Protein AF-A0AA41R577-F1 (afdb_monomer_lite)

pLDDT: mean 80.82, std 18.49, range [26.64, 97.19]

Structure (mmCIF, N/CA/C/O backbone):
data_AF-A0AA41R577-F1
#
_entry.id   AF-A0AA41R577-F1
#
loop_
_atom_site.group_PDB
_atom_site.id
_atom_site.type_symbol
_atom_site.label_atom_id
_atom_site.label_alt_id
_atom_site.label_comp_id
_atom_site.label_asym_id
_atom_site.label_entity_id
_atom_site.label_seq_id
_atom_site.pdbx_PDB_ins_code
_atom_site.Cartn_x
_atom_site.Cartn_y
_atom_site.Cartn_z
_atom_site.occupancy
_atom_site.B_iso_or_equiv
_atom_site.auth_seq_id
_atom_site.auth_comp_id
_atom_site.auth_asym_id
_atom_site.auth_atom_id
_atom_site.pdbx_PDB_model_num
ATOM 1 N N . MET A 1 1 ? -27.142 0.512 48.281 1.00 50.41 1 MET A N 1
ATOM 2 C CA . MET A 1 1 ? -25.853 0.871 47.649 1.00 50.41 1 MET A CA 1
ATOM 3 C C . MET A 1 1 ? -26.073 2.117 46.814 1.00 50.41 1 MET A C 1
ATOM 5 O O . MET A 1 1 ? -26.737 2.055 45.791 1.00 50.41 1 MET A O 1
ATOM 9 N N . GLY A 1 2 ? -25.716 3.269 47.378 1.00 56.34 2 GLY A N 1
ATOM 10 C CA . GLY A 1 2 ? -26.267 4.568 46.999 1.00 56.34 2 GLY A CA 1
ATOM 11 C C . GLY A 1 2 ? -25.309 5.423 46.180 1.00 56.34 2 GLY A C 1
ATOM 12 O O . GLY A 1 2 ? -24.108 5.358 46.402 1.00 56.34 2 GLY A O 1
ATOM 13 N N . LYS A 1 3 ? -25.893 6.237 45.291 1.00 62.94 3 LYS A N 1
ATOM 14 C CA . LYS A 1 3 ? -25.463 7.498 44.640 1.00 62.94 3 LYS A CA 1
ATOM 15 C C . LYS A 1 3 ? -23.960 7.865 44.594 1.00 62.94 3 LYS A C 1
ATOM 17 O O . LYS A 1 3 ? -23.485 8.317 43.560 1.00 62.94 3 LYS A O 1
ATOM 22 N N . LEU A 1 4 ? -23.203 7.697 45.674 1.00 69.00 4 LEU A N 1
ATOM 23 C CA . LEU A 1 4 ? -21.747 7.864 45.732 1.00 69.00 4 LEU A CA 1
ATOM 24 C C . LEU A 1 4 ?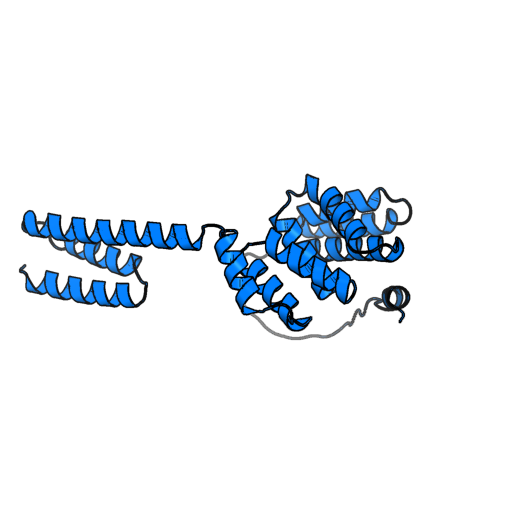 -20.994 6.884 44.821 1.00 69.00 4 LEU A C 1
ATOM 26 O O . LEU A 1 4 ? -20.104 7.316 44.093 1.00 69.00 4 LEU A O 1
ATOM 30 N N . THR A 1 5 ? -21.371 5.601 44.796 1.00 75.50 5 THR A N 1
ATOM 31 C CA . THR A 1 5 ? -20.706 4.599 43.939 1.00 75.50 5 THR A CA 1
ATOM 32 C C . THR A 1 5 ? -20.907 4.904 42.457 1.00 75.50 5 THR A C 1
ATOM 34 O O . THR A 1 5 ? -19.959 4.861 41.681 1.00 75.50 5 THR A O 1
ATOM 37 N N . THR A 1 6 ? -22.112 5.328 42.075 1.00 76.81 6 THR A N 1
ATOM 38 C CA . THR A 1 6 ? -22.426 5.755 40.704 1.00 76.81 6 THR A CA 1
ATOM 39 C C . THR A 1 6 ? -21.694 7.038 40.302 1.00 76.81 6 THR A C 1
ATOM 41 O O . THR A 1 6 ? -21.301 7.184 39.150 1.00 76.81 6 THR A O 1
ATOM 44 N N . VAL A 1 7 ? -21.485 7.976 41.234 1.00 82.12 7 VAL A N 1
ATOM 45 C CA . VAL A 1 7 ? -20.756 9.228 40.956 1.00 82.12 7 VAL A CA 1
ATOM 46 C C . VAL A 1 7 ? -19.262 8.971 40.769 1.00 82.12 7 VAL A C 1
ATOM 48 O O . VAL A 1 7 ? -18.659 9.556 39.871 1.00 82.12 7 VAL A O 1
ATOM 51 N N . LEU A 1 8 ? -18.669 8.094 41.582 1.00 85.25 8 LEU A N 1
ATOM 52 C CA . LEU A 1 8 ? -17.270 7.688 41.423 1.00 85.25 8 LEU A CA 1
ATOM 53 C C . LEU A 1 8 ? -17.060 6.943 40.104 1.00 85.25 8 LEU A C 1
ATOM 55 O O . LEU A 1 8 ? -16.189 7.332 39.332 1.00 85.25 8 LEU A O 1
ATOM 59 N N . ALA A 1 9 ? -17.928 5.974 39.803 1.00 84.25 9 ALA A N 1
ATOM 60 C CA . ALA A 1 9 ? -17.909 5.240 38.542 1.00 84.25 9 ALA A CA 1
ATOM 61 C C . ALA A 1 9 ? -18.001 6.172 37.324 1.00 84.25 9 ALA A C 1
ATOM 63 O O . ALA A 1 9 ? -17.250 6.029 36.364 1.00 84.25 9 ALA A O 1
ATOM 64 N N . LYS A 1 10 ? -18.868 7.191 37.384 1.00 86.25 10 LYS A N 1
ATOM 65 C CA . LYS A 1 10 ? -18.977 8.191 36.319 1.00 86.25 10 LYS A CA 1
ATOM 66 C C . LYS A 1 10 ? -17.679 8.983 36.128 1.00 86.25 10 LYS A C 1
ATOM 68 O O . LYS A 1 10 ? -17.241 9.146 34.995 1.00 86.25 10 LYS A O 1
ATOM 73 N N . LYS A 1 11 ? -17.059 9.462 37.212 1.00 90.06 11 LYS A N 1
ATOM 74 C CA . LYS A 1 11 ? -15.787 10.205 37.130 1.00 90.06 11 LYS A CA 1
ATOM 75 C C . LYS A 1 11 ? -14.648 9.343 36.592 1.00 90.06 11 LYS A C 1
ATOM 77 O O . LYS A 1 11 ? -13.820 9.828 35.829 1.00 90.06 11 LYS A O 1
ATOM 82 N N . GLU A 1 12 ? -14.606 8.073 36.978 1.00 90.62 12 GLU A N 1
ATOM 83 C CA . GLU A 1 12 ? -13.608 7.133 36.472 1.00 90.62 12 GLU A CA 1
ATOM 84 C C . GLU A 1 12 ? -13.826 6.837 34.981 1.00 90.62 12 GLU A C 1
ATOM 86 O O . GLU A 1 12 ? -12.885 6.900 34.192 1.00 90.62 12 GLU A O 1
ATOM 91 N N . ALA A 1 13 ? -15.077 6.642 34.557 1.00 89.62 13 ALA A N 1
ATOM 92 C CA . ALA A 1 13 ? -15.422 6.529 33.143 1.00 89.62 13 ALA A CA 1
ATOM 93 C C . ALA A 1 13 ? -15.036 7.790 32.348 1.00 89.62 13 ALA A C 1
ATOM 95 O O . ALA A 1 13 ? -14.486 7.676 31.257 1.00 89.62 13 ALA A O 1
ATOM 96 N N . GLU A 1 14 ? -15.261 8.993 32.886 1.00 90.38 14 GLU A N 1
ATOM 97 C CA . GLU A 1 14 ? -14.818 10.255 32.272 1.00 90.38 14 GLU A CA 1
ATOM 98 C C . GLU A 1 14 ? -13.287 10.310 32.117 1.00 90.38 14 GLU A C 1
ATOM 100 O O . GLU A 1 14 ? -12.788 10.749 31.077 1.00 90.38 14 GLU A O 1
ATOM 105 N N . ALA A 1 15 ? -12.536 9.801 33.100 1.00 92.75 15 ALA A N 1
ATOM 106 C CA . ALA A 1 15 ? -11.084 9.690 33.005 1.00 92.75 15 ALA A CA 1
ATOM 107 C C . ALA A 1 15 ? -10.660 8.724 31.883 1.00 92.75 15 ALA 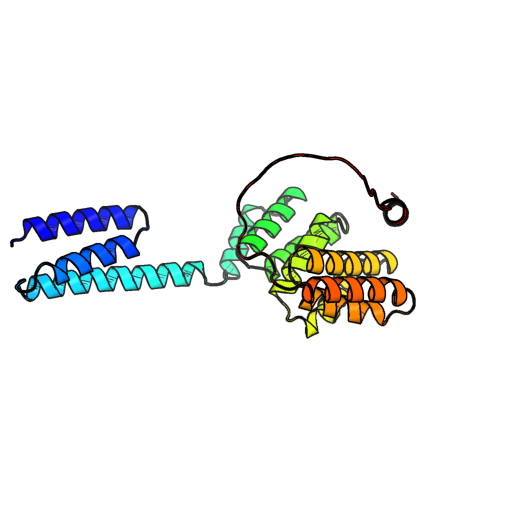A C 1
ATOM 109 O O . ALA A 1 15 ? -9.828 9.099 31.054 1.00 92.75 15 ALA A O 1
ATOM 110 N N . TYR A 1 16 ? -11.269 7.537 31.782 1.00 93.19 16 TYR A N 1
ATOM 111 C CA . TYR A 1 16 ? -11.012 6.606 30.673 1.00 93.19 16 TYR A CA 1
ATOM 112 C C . TYR A 1 16 ? -11.346 7.222 29.308 1.00 93.19 16 TYR A C 1
ATOM 114 O O . TYR A 1 16 ? -10.560 7.112 28.365 1.00 93.19 16 TYR A O 1
ATOM 122 N N . LEU A 1 17 ? -12.467 7.939 29.199 1.00 89.75 17 LEU A N 1
ATOM 123 C CA . LEU A 1 17 ? -12.861 8.627 27.968 1.00 89.75 17 LEU A CA 1
ATOM 124 C C . LEU A 1 17 ? -11.856 9.712 27.566 1.00 89.75 17 LEU A C 1
ATOM 126 O O . LEU A 1 17 ? -11.533 9.822 26.385 1.00 89.75 17 LEU A O 1
ATOM 130 N N . SER A 1 18 ? -11.307 10.464 28.527 1.00 89.38 18 SER A N 1
ATOM 131 C CA . SER A 1 18 ? -10.276 11.479 28.253 1.00 89.38 18 SER A CA 1
ATOM 132 C C . SER A 1 18 ? -8.990 10.894 27.646 1.00 89.38 18 SER A C 1
ATOM 134 O O . SER A 1 18 ? -8.260 11.592 26.946 1.00 89.38 18 SER A O 1
ATOM 136 N N . GLN A 1 19 ? -8.746 9.599 27.863 1.00 90.25 19 GLN A N 1
ATOM 137 C CA . GLN A 1 19 ? -7.601 8.850 27.342 1.00 90.25 19 GLN A CA 1
ATOM 138 C C . GLN A 1 19 ? -7.944 8.054 26.068 1.00 90.25 19 GLN A C 1
ATOM 140 O O . GLN A 1 19 ? -7.090 7.358 25.525 1.00 90.25 19 GLN A O 1
ATOM 145 N N . GLY A 1 20 ? -9.190 8.131 25.583 1.00 87.81 20 GLY A N 1
ATOM 146 C CA . GLY A 1 20 ? -9.676 7.356 24.436 1.00 87.81 20 GLY A CA 1
ATOM 147 C C . GLY A 1 20 ? -9.963 5.880 24.743 1.00 87.81 20 GLY A C 1
ATOM 148 O O . GLY A 1 20 ? -10.162 5.089 23.820 1.00 87.81 20 GLY A O 1
ATOM 149 N N . LEU A 1 21 ? -10.018 5.494 26.020 1.00 90.81 21 LEU A N 1
ATOM 150 C CA . LEU A 1 21 ? -10.262 4.124 26.481 1.00 90.81 21 LEU A CA 1
ATOM 151 C C . LEU A 1 21 ? -11.769 3.841 26.604 1.00 90.81 21 LEU A C 1
ATOM 153 O O . LEU A 1 21 ? -12.293 3.543 27.676 1.00 90.81 21 LEU A O 1
ATOM 157 N N . HIS A 1 22 ? -12.486 3.941 25.483 1.00 90.75 22 HIS A N 1
ATOM 158 C CA . HIS A 1 22 ? -13.947 3.797 25.444 1.00 90.75 22 HIS A CA 1
ATOM 159 C C . HIS A 1 22 ? -14.435 2.421 25.932 1.00 90.75 22 HIS A C 1
ATOM 161 O O . HIS A 1 22 ? -15.438 2.343 26.637 1.00 90.75 22 HIS A O 1
ATOM 167 N N . GLN A 1 23 ? -13.707 1.345 25.610 1.00 91.25 23 GLN A N 1
ATOM 168 C CA . GLN A 1 23 ? -14.052 -0.016 26.038 1.00 91.25 23 GLN A CA 1
ATOM 169 C C . GLN A 1 23 ? -13.923 -0.203 27.553 1.00 91.25 23 GLN A C 1
ATOM 171 O O . GLN A 1 23 ? -14.768 -0.856 28.158 1.00 91.25 23 GLN A O 1
ATOM 176 N N . GLU A 1 24 ? -12.904 0.390 28.179 1.00 92.25 24 GLU A N 1
ATOM 177 C CA . GLU A 1 24 ? -12.722 0.311 29.634 1.00 92.25 24 GLU A CA 1
ATOM 178 C C . GLU A 1 24 ? -13.811 1.100 30.370 1.00 92.25 24 GLU A C 1
ATOM 180 O O . GLU A 1 24 ? -14.374 0.613 31.349 1.00 92.25 24 GLU A O 1
ATOM 185 N N . ALA A 1 25 ? -14.212 2.258 29.832 1.00 92.56 25 ALA A N 1
ATOM 186 C CA . ALA A 1 25 ? -15.361 3.001 30.346 1.00 92.56 25 ALA A CA 1
ATOM 187 C C . ALA A 1 25 ? -16.670 2.187 30.266 1.00 92.56 25 ALA A C 1
ATOM 189 O O . ALA A 1 25 ? -17.469 2.219 31.200 1.00 92.56 25 ALA A O 1
ATOM 190 N N . ILE A 1 26 ? -16.893 1.441 29.176 1.00 92.56 26 ILE A N 1
ATOM 191 C CA . ILE A 1 26 ? -18.067 0.563 29.019 1.00 92.56 26 ILE A CA 1
ATOM 192 C C . ILE A 1 26 ? -18.026 -0.598 30.017 1.00 92.56 26 ILE A C 1
ATOM 194 O O . ILE A 1 26 ? -19.010 -0.815 30.722 1.00 92.56 26 ILE A O 1
ATOM 198 N N . LYS A 1 27 ? -16.885 -1.292 30.133 1.00 93.31 27 LYS A N 1
ATOM 199 C CA . LYS A 1 27 ? -16.699 -2.390 31.096 1.00 93.31 27 LYS A CA 1
ATOM 200 C C . LYS A 1 27 ? -16.986 -1.947 32.527 1.00 93.31 27 LYS A C 1
ATOM 202 O O . LYS A 1 27 ? -17.573 -2.706 33.290 1.00 93.31 27 LYS A O 1
ATOM 207 N N . LEU A 1 28 ? -16.605 -0.724 32.886 1.00 92.44 28 LEU A N 1
ATOM 208 C CA . LEU A 1 28 ? -16.861 -0.173 34.213 1.00 92.44 28 LEU A CA 1
ATOM 209 C C . LEU A 1 28 ? -18.366 -0.005 34.488 1.00 92.44 28 LEU A C 1
ATOM 211 O O . LEU A 1 28 ? -18.831 -0.305 35.588 1.00 92.44 28 LEU A O 1
ATOM 215 N N . TYR A 1 29 ? -19.148 0.421 33.492 1.00 90.31 29 TYR A N 1
ATOM 216 C CA . TYR A 1 29 ? -20.608 0.470 33.616 1.00 90.31 29 TYR A CA 1
ATOM 217 C C . TYR A 1 29 ? -21.248 -0.924 33.638 1.00 90.31 29 TYR A C 1
ATOM 219 O O . TYR A 1 29 ? -22.185 -1.125 34.407 1.00 90.31 29 TYR A O 1
ATOM 227 N N . ASP A 1 30 ? -20.728 -1.884 32.867 1.00 90.12 30 ASP A N 1
ATOM 228 C CA . ASP A 1 30 ? -21.190 -3.280 32.898 1.00 90.12 30 ASP A CA 1
ATOM 229 C C . ASP A 1 30 ? -20.968 -3.899 34.289 1.00 90.12 30 ASP A C 1
ATOM 231 O O . ASP A 1 30 ? -21.905 -4.401 34.907 1.00 90.12 30 ASP A O 1
ATOM 235 N N . GLN A 1 31 ? -19.771 -3.730 34.860 1.00 89.56 31 GLN A N 1
ATOM 236 C CA . GLN A 1 31 ? -19.456 -4.174 36.223 1.00 89.56 31 GLN A CA 1
ATOM 237 C C . GLN A 1 31 ? -20.368 -3.532 37.277 1.00 89.56 31 GLN A C 1
ATOM 239 O O . GLN A 1 31 ? -20.763 -4.186 38.243 1.00 89.56 31 GLN A O 1
ATOM 244 N N . LEU A 1 32 ? -20.718 -2.254 37.107 1.00 87.81 32 LEU A N 1
ATOM 245 C CA . LEU A 1 32 ? -21.609 -1.542 38.022 1.00 87.81 32 LEU A CA 1
ATOM 246 C C . LEU A 1 32 ? -23.043 -2.096 37.981 1.00 87.81 32 LEU A C 1
ATOM 248 O O . LEU A 1 32 ? -23.695 -2.172 39.028 1.00 87.81 32 LEU A O 1
ATOM 252 N N . LEU A 1 33 ? -23.521 -2.476 36.792 1.00 87.50 33 LEU A N 1
ATOM 253 C CA . LEU A 1 33 ? -24.827 -3.105 36.592 1.00 87.50 33 LEU A CA 1
ATOM 254 C C . LEU A 1 33 ? -24.855 -4.530 37.165 1.00 87.50 33 LEU A C 1
ATOM 256 O O . LEU A 1 33 ? -25.802 -4.871 37.876 1.00 87.50 33 LEU A O 1
ATOM 260 N N . ASP A 1 34 ? -23.798 -5.314 36.942 1.00 87.44 34 ASP A N 1
ATOM 261 C CA . ASP A 1 34 ? -23.678 -6.694 37.431 1.00 87.44 34 ASP A CA 1
ATOM 262 C C . ASP A 1 34 ? -23.553 -6.764 38.962 1.00 87.44 34 ASP A C 1
ATOM 264 O O . ASP A 1 34 ? -24.187 -7.594 39.616 1.00 87.44 34 ASP A O 1
ATOM 268 N N . ALA A 1 35 ? -22.777 -5.856 39.564 1.00 85.25 35 ALA A N 1
ATOM 269 C CA . ALA A 1 35 ? -22.565 -5.811 41.012 1.00 85.25 35 ALA A CA 1
ATOM 270 C C . ALA A 1 35 ? -23.782 -5.286 41.802 1.00 85.25 35 ALA A C 1
ATOM 272 O O . ALA A 1 35 ? -23.809 -5.390 43.031 1.00 85.25 35 ALA A O 1
ATOM 273 N N . SER A 1 36 ? -24.784 -4.705 41.128 1.00 81.56 36 SER A N 1
ATOM 274 C CA . SER A 1 36 ? -25.934 -4.045 41.766 1.00 81.56 36 SER A CA 1
ATOM 275 C C . SER A 1 36 ? -27.286 -4.552 41.238 1.00 81.56 36 SER A C 1
ATOM 277 O O . SER A 1 36 ? -28.047 -3.785 40.645 1.00 81.56 36 SER A O 1
ATOM 279 N N . PRO A 1 37 ? -27.674 -5.809 41.523 1.00 72.94 37 PRO A N 1
ATOM 280 C CA . PRO A 1 37 ? -28.911 -6.405 41.006 1.00 72.94 37 PRO A CA 1
ATOM 281 C C . PRO A 1 37 ? -30.207 -5.764 41.539 1.00 72.94 37 PRO A C 1
ATOM 283 O O . PRO A 1 37 ? -31.288 -6.075 41.048 1.00 72.94 37 PRO A O 1
ATOM 286 N N . HIS A 1 38 ? -30.142 -4.901 42.560 1.00 77.56 38 HIS A N 1
ATOM 287 C CA . HIS A 1 38 ? -31.297 -4.192 43.146 1.00 77.56 38 HIS A CA 1
ATOM 288 C C . HIS A 1 38 ? -31.156 -2.666 43.019 1.00 77.56 38 HIS A C 1
ATOM 290 O O . HIS A 1 38 ? -31.555 -1.913 43.910 1.00 77.56 38 HIS A O 1
ATOM 296 N N . ILE A 1 39 ? -30.514 -2.198 41.946 1.00 82.25 39 ILE A N 1
ATOM 297 C CA . ILE A 1 39 ? -30.393 -0.767 41.670 1.00 82.25 39 ILE A CA 1
ATOM 298 C C . ILE A 1 39 ? -31.763 -0.175 41.304 1.00 82.25 39 ILE A C 1
ATOM 300 O O . ILE A 1 39 ? -32.620 -0.848 40.731 1.00 82.25 39 ILE A O 1
ATOM 304 N N . ASP A 1 40 ? -31.961 1.098 41.637 1.00 84.88 40 ASP A N 1
ATOM 305 C CA . ASP A 1 40 ? -33.174 1.822 41.267 1.00 84.88 40 ASP A CA 1
ATOM 306 C C . ASP A 1 40 ? -33.358 1.827 39.731 1.00 84.88 40 ASP A C 1
ATOM 308 O O . ASP A 1 40 ? -32.389 2.105 39.012 1.00 84.88 40 ASP A O 1
ATOM 312 N N . PRO A 1 41 ? -34.567 1.552 39.204 1.00 85.50 41 PRO A N 1
ATOM 313 C CA . PRO A 1 41 ? -34.802 1.459 37.763 1.00 85.50 41 PRO A CA 1
ATOM 314 C C . PRO A 1 41 ? -34.413 2.721 36.985 1.00 85.50 41 PRO A C 1
ATOM 316 O O . PRO A 1 41 ? -33.929 2.617 35.858 1.00 85.50 41 PRO A O 1
ATOM 319 N N . ALA A 1 42 ? -34.575 3.912 37.571 1.00 85.38 42 ALA A N 1
ATOM 320 C CA . ALA A 1 42 ? -34.202 5.160 36.915 1.00 85.38 42 ALA A CA 1
ATOM 321 C C . ALA A 1 42 ? -32.677 5.332 36.865 1.00 85.38 42 ALA A C 1
ATOM 323 O O . ALA A 1 42 ? -32.136 5.791 35.857 1.00 85.38 42 ALA A O 1
ATOM 324 N N . ILE A 1 43 ? -31.966 4.914 37.919 1.00 83.50 43 ILE A N 1
ATOM 325 C CA . ILE A 1 43 ? -30.494 4.886 37.937 1.00 83.50 43 ILE A CA 1
ATOM 326 C C . ILE A 1 43 ? -29.966 3.865 36.921 1.00 83.50 43 ILE A C 1
ATOM 328 O O . ILE A 1 43 ? -29.034 4.179 36.179 1.00 83.50 43 ILE A O 1
ATOM 332 N N . LYS A 1 44 ? -30.588 2.682 36.837 1.00 87.25 44 LYS A N 1
ATOM 333 C CA . LYS A 1 44 ? -30.254 1.656 35.840 1.00 87.25 44 LYS A CA 1
ATOM 334 C C . LYS A 1 44 ? -30.369 2.204 34.419 1.00 87.25 44 LYS A C 1
ATOM 336 O O . LYS A 1 44 ? -29.397 2.173 33.669 1.00 87.25 44 LYS A O 1
ATOM 341 N N . ALA A 1 45 ? -31.521 2.793 34.094 1.00 87.75 45 ALA A N 1
ATOM 342 C CA . ALA A 1 45 ? -31.774 3.379 32.783 1.00 87.75 45 ALA A CA 1
ATOM 343 C C . ALA A 1 45 ? -30.785 4.511 32.450 1.00 87.75 45 ALA A C 1
ATOM 345 O O . ALA A 1 45 ? -30.354 4.649 31.305 1.00 87.75 45 ALA A O 1
ATOM 346 N N . ALA A 1 46 ? -30.384 5.318 33.439 1.00 87.75 46 ALA A N 1
ATOM 347 C CA . ALA A 1 46 ? -29.390 6.370 33.242 1.00 87.75 46 ALA A CA 1
ATOM 348 C C . ALA A 1 46 ? -27.994 5.812 32.909 1.00 87.75 46 ALA A C 1
ATOM 350 O O . ALA A 1 46 ? -27.322 6.359 32.030 1.00 87.75 46 ALA A O 1
ATOM 351 N N . ILE A 1 47 ? -27.573 4.731 33.577 1.00 87.94 47 ILE A N 1
ATOM 352 C CA . ILE A 1 47 ? -26.296 4.044 33.320 1.00 87.94 47 ILE A CA 1
ATOM 353 C C . ILE A 1 47 ? -26.305 3.400 31.929 1.00 87.94 47 ILE A C 1
ATOM 355 O O . ILE A 1 47 ? -25.385 3.632 31.145 1.00 87.94 47 ILE A O 1
ATOM 359 N N . GLU A 1 48 ? -27.367 2.668 31.586 1.00 90.75 48 GLU A N 1
ATOM 360 C CA . GLU A 1 48 ? -27.531 2.034 30.270 1.00 90.75 48 GLU A CA 1
ATOM 361 C C . GLU A 1 48 ? -27.522 3.069 29.136 1.00 90.75 48 GLU A C 1
ATOM 363 O O . GLU A 1 48 ? -26.849 2.884 28.122 1.00 90.75 48 GLU A O 1
ATOM 368 N N . ASN A 1 49 ? -28.189 4.211 29.326 1.00 92.00 49 ASN A N 1
ATOM 369 C CA . ASN A 1 49 ? -28.174 5.313 28.363 1.00 92.00 49 ASN A CA 1
ATOM 370 C C . ASN A 1 49 ? -26.761 5.902 28.190 1.00 92.00 49 ASN A C 1
ATOM 372 O O . ASN A 1 49 ? -26.329 6.166 27.069 1.00 92.00 49 ASN A O 1
ATOM 376 N N . HIS A 1 50 ? -26.005 6.074 29.280 1.00 88.94 50 HIS A N 1
ATOM 377 C CA . HIS A 1 50 ? -24.623 6.559 29.200 1.00 88.94 50 HIS A CA 1
ATOM 378 C C . HIS A 1 50 ? -23.713 5.584 28.452 1.00 88.94 50 HIS A C 1
ATOM 380 O O . HIS A 1 50 ? -22.980 5.992 27.551 1.00 88.94 50 HIS A O 1
ATOM 386 N N . ARG A 1 51 ? -23.814 4.294 28.778 1.00 92.62 51 ARG A N 1
ATOM 387 C CA . ARG A 1 51 ? -23.104 3.216 28.090 1.00 92.62 51 ARG A CA 1
ATOM 388 C C . ARG A 1 51 ? -23.413 3.215 26.593 1.00 92.62 51 ARG A C 1
ATOM 390 O O . ARG A 1 51 ? -22.491 3.216 25.784 1.00 92.62 51 ARG A O 1
ATOM 397 N N . GLN A 1 52 ? -24.693 3.290 26.224 1.00 93.69 52 GLN A N 1
ATOM 398 C CA . GLN A 1 52 ? -25.113 3.307 24.823 1.00 93.69 52 GLN A CA 1
ATOM 399 C C . GLN A 1 52 ? -24.561 4.524 24.070 1.00 93.69 52 GLN A C 1
ATOM 401 O O . GLN A 1 52 ? -24.121 4.396 22.932 1.00 93.69 52 GLN A O 1
ATOM 406 N N . LYS A 1 53 ? -24.537 5.705 24.699 1.00 92.50 53 LYS A N 1
ATOM 407 C CA . LYS A 1 53 ? -23.937 6.909 24.100 1.00 92.50 53 LYS A CA 1
ATOM 408 C C . LYS A 1 53 ? -22.441 6.747 23.844 1.00 92.50 53 LYS A C 1
ATOM 410 O O . LYS A 1 53 ? -21.964 7.183 22.800 1.00 92.50 53 LYS A O 1
ATOM 415 N N . ILE A 1 54 ? -21.714 6.131 24.776 1.00 91.94 54 ILE A N 1
ATOM 416 C CA . ILE A 1 54 ? -20.277 5.867 24.619 1.00 91.94 54 ILE A CA 1
ATOM 417 C C . ILE A 1 54 ? -20.041 4.868 23.486 1.00 91.94 54 ILE A C 1
ATOM 419 O O . ILE A 1 54 ? -19.158 5.099 22.666 1.00 91.94 54 ILE A O 1
ATOM 423 N N . GLU A 1 55 ? -20.849 3.810 23.410 1.00 91.56 55 GLU A N 1
ATOM 424 C CA . GLU A 1 55 ? -20.774 2.807 22.346 1.00 91.56 55 GLU A CA 1
ATOM 425 C C . GLU A 1 55 ? -20.998 3.441 20.968 1.00 91.56 55 GLU A C 1
ATOM 427 O O . GLU A 1 55 ? -20.171 3.283 20.074 1.00 91.56 55 GLU A O 1
ATOM 432 N N . VAL A 1 56 ? -22.060 4.239 20.810 1.00 90.81 56 VAL A N 1
ATOM 433 C CA . VAL A 1 56 ? -22.344 4.948 19.552 1.00 90.81 56 VAL A CA 1
ATOM 434 C C . VAL A 1 56 ? -21.199 5.894 19.188 1.00 90.81 56 VAL A C 1
ATOM 436 O O . VAL A 1 56 ? -20.695 5.840 18.070 1.00 90.81 56 VAL A O 1
ATOM 439 N N . ALA A 1 57 ? -20.719 6.710 20.132 1.00 87.50 57 ALA A N 1
ATOM 440 C CA . ALA A 1 57 ? -19.603 7.621 19.883 1.00 87.50 57 ALA A CA 1
ATOM 441 C C . ALA A 1 57 ? -18.308 6.875 19.505 1.00 87.50 57 ALA A C 1
ATOM 443 O O . ALA A 1 57 ? -17.556 7.330 18.641 1.00 87.50 57 ALA A O 1
ATOM 444 N N . PHE A 1 58 ? -18.041 5.721 20.122 1.00 88.12 58 PHE A N 1
ATOM 445 C CA . PHE A 1 58 ? -16.893 4.878 19.794 1.00 88.12 58 PHE A CA 1
ATOM 446 C C . PHE A 1 58 ? -17.016 4.271 18.395 1.00 88.12 58 PHE A C 1
ATOM 448 O O . PHE A 1 58 ? -16.055 4.327 17.623 1.00 88.12 58 PHE A O 1
ATOM 455 N N . GLN A 1 59 ? -18.188 3.741 18.044 1.00 85.50 59 GLN A N 1
ATOM 456 C CA . GLN A 1 59 ? -18.463 3.200 16.715 1.00 85.50 59 GLN A CA 1
ATOM 457 C C . GLN A 1 59 ? -18.338 4.279 15.637 1.00 85.50 59 GLN A C 1
ATOM 459 O O . GLN A 1 59 ? -17.663 4.057 14.636 1.00 85.50 59 GLN A O 1
ATOM 464 N N . GLU A 1 60 ? -18.893 5.472 15.857 1.00 84.69 60 GLU A N 1
ATOM 465 C CA . GLU A 1 60 ? -18.765 6.603 14.933 1.00 84.69 60 GLU A CA 1
ATOM 466 C C . GLU A 1 60 ? -17.309 7.047 14.757 1.00 84.69 60 GLU A C 1
ATOM 468 O O . GLU A 1 60 ? -16.855 7.276 13.636 1.00 84.69 60 GLU A O 1
ATOM 473 N N . ASN A 1 61 ? -16.552 7.155 15.850 1.00 79.25 61 ASN A N 1
ATOM 474 C CA . ASN A 1 61 ? -15.145 7.550 15.801 1.00 79.25 61 ASN A CA 1
ATOM 475 C C . ASN A 1 61 ? -14.289 6.481 15.101 1.00 79.25 61 ASN A C 1
ATOM 477 O O . ASN A 1 61 ? -13.411 6.797 14.300 1.00 79.25 61 ASN A O 1
ATOM 481 N N . THR A 1 62 ? -14.583 5.205 15.348 1.00 75.81 62 THR A N 1
ATOM 482 C CA . THR A 1 62 ? -13.919 4.080 14.681 1.00 75.81 62 THR A CA 1
ATOM 483 C C . THR A 1 62 ? -14.243 4.068 13.191 1.00 75.81 62 THR A C 1
ATOM 485 O O . THR A 1 62 ? -13.325 4.014 12.378 1.00 75.81 62 THR A O 1
ATOM 488 N N . ALA A 1 63 ? -15.518 4.225 12.825 1.00 73.44 63 ALA A N 1
ATOM 489 C CA . ALA A 1 63 ? -15.958 4.326 11.437 1.00 73.44 63 ALA A CA 1
ATOM 490 C C . ALA A 1 63 ? -15.324 5.522 10.714 1.00 73.44 63 ALA A C 1
ATOM 492 O O . ALA A 1 63 ? -14.941 5.405 9.556 1.00 73.44 63 ALA A O 1
ATOM 493 N N . ARG A 1 64 ? -15.158 6.671 11.384 1.00 70.06 64 ARG A N 1
ATOM 494 C CA . ARG A 1 64 ? -14.438 7.824 10.818 1.00 70.06 64 ARG A CA 1
ATOM 495 C C . ARG A 1 64 ? -12.961 7.531 10.568 1.00 70.06 64 ARG A C 1
ATOM 497 O O . ARG A 1 64 ? -12.446 7.966 9.547 1.00 70.06 64 ARG A O 1
ATOM 504 N N . LYS A 1 65 ? -12.290 6.812 11.470 1.00 67.25 65 LYS A N 1
ATOM 505 C CA . LYS A 1 65 ? -10.867 6.452 11.327 1.00 67.25 65 LYS A CA 1
ATOM 506 C C . LYS A 1 65 ? -10.617 5.424 10.226 1.00 67.25 65 LYS A C 1
ATOM 508 O O . LYS A 1 65 ? -9.550 5.442 9.627 1.00 67.25 65 LYS A O 1
ATOM 513 N N . THR A 1 66 ? -11.567 4.527 9.982 1.00 67.56 66 THR A N 1
ATOM 514 C CA . THR A 1 66 ? -11.455 3.495 8.940 1.00 67.56 66 THR A CA 1
ATOM 515 C C . THR A 1 66 ? -12.024 3.936 7.595 1.00 67.56 66 THR A C 1
ATOM 517 O O . THR A 1 66 ? -11.844 3.243 6.594 1.00 67.56 66 THR A O 1
ATOM 520 N N . ARG A 1 67 ? -12.707 5.085 7.544 1.00 75.38 67 ARG A N 1
ATOM 521 C CA . ARG A 1 67 ? -13.237 5.649 6.305 1.00 75.38 67 ARG A CA 1
ATOM 522 C C . ARG A 1 67 ? -12.096 6.173 5.422 1.00 75.38 67 ARG A C 1
ATOM 524 O O . ARG A 1 67 ? -11.210 6.859 5.930 1.00 75.38 67 ARG A O 1
ATOM 531 N N . PRO A 1 68 ? -12.152 5.949 4.097 1.00 69.88 68 PRO A N 1
ATOM 532 C CA . PRO A 1 68 ? -11.238 6.602 3.168 1.00 69.88 68 PRO A CA 1
ATOM 533 C C . PRO A 1 68 ? -11.375 8.131 3.235 1.00 69.88 68 PRO A C 1
ATOM 535 O O . PRO A 1 68 ? -12.472 8.671 3.424 1.00 69.88 68 PRO A O 1
ATOM 538 N N . LEU A 1 69 ? -10.256 8.835 3.057 1.00 75.19 69 LEU A N 1
ATOM 539 C CA . LEU A 1 69 ? -10.257 10.294 2.974 1.00 75.19 69 LEU A CA 1
ATOM 540 C C . LEU A 1 69 ? -11.066 10.764 1.761 1.00 75.19 69 LEU A C 1
ATOM 542 O O . LEU A 1 69 ? -11.035 10.163 0.689 1.00 75.19 69 LEU A O 1
ATOM 546 N N . THR A 1 70 ? -11.781 11.873 1.915 1.00 79.62 70 THR A N 1
ATOM 547 C CA . THR A 1 70 ? -12.444 12.529 0.782 1.00 79.62 70 THR A CA 1
ATOM 548 C C . THR A 1 70 ? -11.451 13.304 -0.065 1.00 79.62 70 THR A C 1
ATOM 550 O O . THR A 1 70 ? -10.439 13.798 0.431 1.00 79.62 70 THR A O 1
ATOM 553 N N . ALA A 1 71 ? -11.803 13.526 -1.333 1.00 75.25 71 ALA A N 1
ATOM 554 C CA . ALA A 1 71 ? -11.031 14.376 -2.238 1.00 75.25 71 ALA A CA 1
ATOM 555 C C . ALA A 1 71 ? -10.764 15.782 -1.662 1.00 75.25 71 ALA A C 1
ATOM 557 O O . ALA A 1 71 ? -9.681 16.327 -1.854 1.00 75.25 71 ALA A O 1
ATOM 558 N N . ALA A 1 72 ? -11.711 16.353 -0.909 1.00 80.00 72 ALA A N 1
ATOM 559 C CA . ALA A 1 72 ? -11.539 17.652 -0.256 1.00 80.00 72 ALA A CA 1
ATOM 560 C C . ALA A 1 72 ? -10.544 17.606 0.921 1.00 80.00 72 ALA A C 1
ATOM 562 O O . ALA A 1 72 ? -9.801 18.556 1.154 1.00 80.00 72 ALA A O 1
ATOM 563 N N . GLU A 1 73 ? -10.508 16.508 1.679 1.00 81.31 73 GLU A N 1
ATOM 564 C CA . GLU A 1 73 ? -9.515 16.301 2.741 1.00 81.31 73 GLU A CA 1
ATOM 565 C C . GLU A 1 73 ? -8.116 16.095 2.157 1.00 81.31 73 GLU A C 1
ATOM 567 O O . GLU A 1 73 ? -7.174 16.740 2.610 1.00 81.31 73 GLU A O 1
ATOM 572 N N . ILE A 1 74 ? -8.003 15.290 1.098 1.00 75.56 74 ILE A N 1
ATOM 573 C CA . ILE A 1 74 ? -6.757 15.094 0.344 1.00 75.56 74 ILE A CA 1
ATOM 574 C C . ILE A 1 74 ? -6.267 16.423 -0.245 1.00 75.56 74 ILE A C 1
ATOM 576 O O . ILE A 1 74 ? -5.083 16.741 -0.149 1.00 75.56 74 ILE A O 1
ATOM 580 N N . GLY A 1 75 ? -7.176 17.228 -0.804 1.00 77.00 75 GLY A N 1
ATOM 581 C CA . GLY A 1 75 ? -6.874 18.561 -1.326 1.00 77.00 75 GLY A CA 1
ATOM 582 C C . GLY A 1 75 ? -6.255 19.473 -0.268 1.00 77.00 75 GLY A C 1
ATOM 583 O O . GLY A 1 75 ? -5.182 20.018 -0.494 1.00 77.00 75 GLY A O 1
ATOM 584 N N . ARG A 1 76 ? -6.853 19.545 0.928 1.00 81.12 76 ARG A N 1
ATOM 585 C CA . ARG A 1 76 ? -6.311 20.342 2.045 1.00 81.12 76 ARG A CA 1
ATOM 586 C C . ARG A 1 76 ? -4.937 19.864 2.514 1.00 81.12 76 ARG A C 1
ATOM 588 O O . ARG A 1 76 ? -4.090 20.688 2.849 1.00 81.12 76 ARG A O 1
ATOM 595 N N . ILE A 1 77 ? -4.701 18.549 2.523 1.00 75.75 77 ILE A N 1
ATOM 596 C CA . ILE A 1 77 ? -3.377 17.991 2.839 1.00 75.75 77 ILE A CA 1
ATOM 597 C C . ILE A 1 77 ? -2.352 18.465 1.802 1.00 75.75 77 ILE A C 1
ATOM 599 O O . ILE A 1 77 ? -1.280 18.918 2.186 1.00 75.75 77 ILE A O 1
ATOM 603 N N . ARG A 1 78 ? -2.696 18.430 0.508 1.00 72.19 78 ARG A N 1
ATOM 604 C CA . ARG A 1 78 ? -1.822 18.900 -0.581 1.00 72.19 78 ARG A CA 1
ATOM 605 C C . ARG A 1 78 ? -1.585 20.410 -0.552 1.00 72.19 78 ARG A C 1
ATOM 607 O O . ARG A 1 78 ? -0.462 20.855 -0.761 1.00 72.19 78 ARG A O 1
ATOM 614 N N . GLU A 1 79 ? -2.613 21.202 -0.262 1.00 75.12 79 GLU A N 1
ATOM 615 C CA . GLU A 1 79 ? -2.509 22.663 -0.157 1.00 75.12 79 GLU A CA 1
ATOM 616 C C . GLU A 1 79 ? -1.516 23.098 0.922 1.00 75.12 79 GLU A C 1
ATOM 618 O O . GLU A 1 79 ? -0.781 24.061 0.716 1.00 75.12 79 GLU A O 1
ATOM 623 N N . GLY A 1 80 ? -1.430 22.355 2.033 1.00 70.69 80 GLY A N 1
ATOM 624 C CA . GLY A 1 80 ? -0.469 22.636 3.103 1.00 70.69 80 GLY A CA 1
ATOM 625 C C . GLY A 1 80 ? 1.000 22.582 2.664 1.00 70.69 80 GLY A C 1
ATOM 626 O O . GLY A 1 80 ? 1.859 23.109 3.364 1.00 70.69 80 GLY A O 1
ATOM 627 N N . TRP A 1 81 ? 1.288 21.959 1.518 1.00 70.25 81 TRP A N 1
ATOM 628 C CA . TRP A 1 81 ? 2.638 21.740 0.995 1.00 70.25 81 TRP A CA 1
ATOM 629 C C . TRP A 1 81 ? 2.971 22.710 -0.152 1.00 70.25 81 TRP A C 1
ATOM 631 O O . TRP A 1 81 ? 4.139 22.965 -0.442 1.00 70.25 81 TRP A O 1
ATOM 641 N N . GLY A 1 82 ? 1.948 23.314 -0.766 1.00 65.25 82 GLY A N 1
ATOM 642 C CA . GLY A 1 82 ? 2.086 24.309 -1.827 1.00 65.25 82 GLY A CA 1
ATOM 643 C C . GLY A 1 82 ? 2.692 23.774 -3.132 1.00 65.25 82 GLY A C 1
ATOM 644 O O . GLY A 1 82 ? 2.991 22.595 -3.296 1.00 65.25 82 GLY A O 1
ATOM 645 N N . THR A 1 83 ? 2.898 24.670 -4.099 1.00 67.00 83 THR A N 1
ATOM 646 C CA . THR A 1 83 ? 3.463 24.349 -5.427 1.00 67.00 83 THR A CA 1
ATOM 647 C C . THR A 1 83 ? 4.993 24.211 -5.439 1.00 67.00 83 THR A C 1
ATOM 649 O O . THR A 1 83 ? 5.586 24.110 -6.508 1.00 67.00 83 THR A O 1
ATOM 652 N N . GLN A 1 84 ? 5.646 24.257 -4.273 1.00 68.75 84 GLN A N 1
ATOM 653 C CA . GLN A 1 84 ? 7.109 24.235 -4.107 1.00 68.75 84 GLN A CA 1
ATOM 654 C C . GLN A 1 84 ? 7.617 22.927 -3.474 1.00 68.75 84 GLN A C 1
ATOM 656 O O . GLN A 1 84 ? 8.780 22.859 -3.082 1.00 68.75 84 GLN A O 1
ATOM 661 N N . ALA A 1 85 ? 6.763 21.904 -3.360 1.00 79.00 85 ALA A N 1
ATOM 662 C CA . ALA A 1 85 ? 7.133 20.625 -2.762 1.00 79.00 85 ALA A CA 1
ATOM 663 C C . ALA A 1 85 ? 8.360 20.029 -3.469 1.00 79.00 85 ALA A C 1
ATOM 665 O O . ALA A 1 85 ? 8.342 19.776 -4.677 1.00 79.00 85 ALA A O 1
ATOM 666 N N . ASN A 1 86 ? 9.435 19.826 -2.710 1.00 87.62 86 ASN A N 1
ATOM 667 C CA . ASN A 1 86 ? 10.646 19.196 -3.219 1.00 87.62 86 ASN A CA 1
ATOM 668 C C . ASN A 1 86 ? 10.495 17.658 -3.244 1.00 87.62 86 ASN A C 1
ATOM 670 O O . ASN A 1 86 ? 9.499 17.096 -2.794 1.00 87.62 86 ASN A O 1
ATOM 674 N N . GLU A 1 87 ? 11.499 16.949 -3.763 1.00 90.62 87 GLU A N 1
ATOM 675 C CA . GLU A 1 87 ? 11.476 15.480 -3.860 1.00 90.62 87 GLU A CA 1
ATOM 676 C C . GLU A 1 87 ? 11.247 14.787 -2.500 1.00 90.62 87 GLU A C 1
ATOM 678 O O . GLU A 1 87 ? 10.486 13.823 -2.404 1.00 90.62 87 GLU A O 1
ATOM 683 N N . SER A 1 88 ? 11.898 15.277 -1.439 1.00 90.38 88 SER A N 1
ATOM 684 C CA . SER A 1 88 ? 11.728 14.733 -0.088 1.00 90.38 88 SER A CA 1
ATOM 685 C C . SER A 1 88 ? 10.304 14.944 0.394 1.00 90.38 88 SER A C 1
ATOM 687 O O . SER A 1 88 ? 9.721 14.043 0.996 1.00 90.38 88 SER A O 1
ATOM 689 N N . ASP A 1 89 ? 9.742 16.110 0.099 1.00 89.62 89 ASP A N 1
ATOM 690 C CA . ASP A 1 89 ? 8.384 16.428 0.474 1.00 89.62 89 ASP A CA 1
ATOM 691 C C . ASP A 1 89 ? 7.413 15.431 -0.196 1.00 89.62 89 ASP A C 1
ATOM 693 O O . ASP A 1 89 ? 6.729 14.652 0.474 1.00 89.62 89 ASP A O 1
ATOM 697 N N . ILE A 1 90 ? 7.421 15.340 -1.523 1.00 90.06 90 ILE A N 1
ATOM 698 C CA . ILE A 1 90 ? 6.497 14.453 -2.248 1.00 90.06 90 ILE A CA 1
ATOM 699 C C . ILE A 1 90 ? 6.625 12.994 -1.761 1.00 90.06 90 ILE A C 1
ATOM 701 O O . ILE A 1 90 ? 5.623 12.286 -1.630 1.00 90.06 90 ILE A O 1
ATOM 705 N N . LEU A 1 91 ? 7.837 12.547 -1.407 1.00 92.06 91 LEU A N 1
ATOM 706 C CA . LEU A 1 91 ? 8.053 11.210 -0.854 1.00 92.06 91 LEU A CA 1
ATOM 707 C C . LEU A 1 91 ? 7.419 11.026 0.530 1.00 92.06 91 LEU A C 1
ATOM 709 O O . LEU A 1 91 ? 6.790 9.994 0.768 1.00 92.06 91 LEU A O 1
ATOM 713 N N . VAL A 1 92 ? 7.572 11.991 1.438 1.00 91.12 92 VAL A N 1
ATOM 714 C CA . VAL A 1 92 ? 6.935 11.940 2.764 1.00 91.12 92 VAL A CA 1
ATOM 715 C C . VAL A 1 92 ? 5.411 11.940 2.616 1.00 91.12 92 VAL A C 1
ATOM 717 O O . VAL A 1 92 ? 4.735 11.170 3.297 1.00 91.12 92 VAL A O 1
ATOM 720 N N . CYS A 1 93 ? 4.869 12.722 1.678 1.00 89.00 93 CYS A N 1
ATOM 721 C CA . CYS A 1 93 ? 3.439 12.738 1.373 1.00 89.00 93 CYS A CA 1
ATOM 722 C C . CYS A 1 93 ? 2.948 11.361 0.892 1.00 89.00 93 CYS A C 1
ATOM 724 O O . CYS A 1 93 ? 2.007 10.795 1.453 1.00 89.00 93 CYS A O 1
ATOM 726 N N . ALA A 1 94 ? 3.645 10.764 -0.080 1.00 92.31 94 ALA A N 1
ATOM 727 C CA . ALA A 1 94 ? 3.337 9.425 -0.575 1.00 92.31 94 ALA A CA 1
ATOM 728 C C . ALA A 1 94 ? 3.380 8.360 0.534 1.00 92.31 94 ALA A C 1
ATOM 730 O O . ALA A 1 94 ? 2.521 7.479 0.594 1.00 92.31 94 ALA A O 1
ATOM 731 N N . GLN A 1 95 ? 4.370 8.435 1.430 1.00 91.69 95 GLN A N 1
ATOM 732 C CA . GLN A 1 95 ? 4.497 7.515 2.561 1.00 91.69 95 GLN A CA 1
ATOM 733 C C . GLN A 1 95 ? 3.360 7.679 3.570 1.00 91.69 95 GLN A C 1
ATOM 735 O O . GLN A 1 95 ? 2.839 6.672 4.049 1.00 91.69 95 GLN A O 1
ATOM 740 N N . ALA A 1 96 ? 2.947 8.913 3.862 1.00 89.62 96 ALA A N 1
ATOM 741 C CA . ALA A 1 96 ? 1.809 9.175 4.733 1.00 89.62 96 ALA A CA 1
ATOM 742 C C . ALA A 1 96 ? 0.520 8.572 4.152 1.00 89.62 96 ALA A C 1
ATOM 744 O O . ALA A 1 96 ? -0.201 7.873 4.863 1.00 89.62 96 ALA A O 1
ATOM 745 N N . PHE A 1 97 ? 0.273 8.748 2.848 1.00 90.38 97 PHE A N 1
ATOM 746 C CA . PHE A 1 97 ? -0.859 8.110 2.170 1.00 90.38 97 PHE A CA 1
ATOM 747 C C . PHE A 1 97 ? -0.783 6.579 2.217 1.00 90.38 97 PHE A C 1
ATOM 749 O O . PHE A 1 97 ? -1.783 5.922 2.509 1.00 90.38 97 PHE A O 1
ATOM 756 N N . LEU A 1 98 ? 0.404 5.999 2.016 1.00 90.25 98 LEU A N 1
ATOM 757 C CA . LEU A 1 98 ? 0.601 4.553 2.113 1.00 90.25 98 LEU A CA 1
ATOM 758 C C . LEU A 1 98 ? 0.285 4.020 3.521 1.00 90.25 98 LEU A C 1
ATOM 760 O O . LEU A 1 98 ? -0.336 2.968 3.647 1.00 90.25 98 LEU A O 1
ATOM 764 N N . GLN A 1 99 ? 0.687 4.740 4.572 1.00 89.19 99 GLN A N 1
ATOM 765 C CA . GLN A 1 99 ? 0.452 4.345 5.967 1.00 89.19 99 GLN A CA 1
ATOM 766 C C . GLN A 1 99 ? -1.031 4.322 6.347 1.00 89.19 99 GLN A C 1
ATOM 768 O O . GLN A 1 99 ? -1.430 3.498 7.166 1.00 89.19 99 GLN A O 1
ATOM 773 N N . ILE A 1 100 ? -1.844 5.195 5.749 1.00 84.88 100 ILE A N 1
ATOM 774 C CA . ILE A 1 100 ? -3.294 5.242 5.991 1.00 84.88 100 ILE A CA 1
ATOM 775 C C . ILE A 1 100 ? -4.102 4.403 4.986 1.00 84.88 100 ILE A C 1
ATOM 777 O O . ILE A 1 100 ? -5.328 4.460 4.998 1.00 84.88 100 ILE A O 1
ATOM 781 N N . GLY A 1 101 ? -3.441 3.643 4.103 1.00 86.81 101 GLY A N 1
ATOM 782 C CA . GLY A 1 101 ? -4.099 2.796 3.098 1.00 86.81 101 GLY A CA 1
ATOM 783 C C . GLY A 1 101 ? -4.671 3.550 1.889 1.00 86.81 101 GLY A C 1
ATOM 784 O O . GLY A 1 101 ? -5.373 2.960 1.070 1.00 86.81 101 GLY A O 1
ATOM 785 N N . ALA A 1 102 ? -4.358 4.839 1.736 1.00 88.81 102 ALA A N 1
ATOM 786 C CA . ALA A 1 102 ? -4.735 5.662 0.585 1.00 88.81 102 ALA A CA 1
ATOM 787 C C . ALA A 1 102 ? -3.807 5.365 -0.611 1.00 88.81 102 ALA A C 1
ATOM 789 O O . ALA A 1 102 ? -2.977 6.175 -1.029 1.00 88.81 102 ALA A O 1
ATOM 790 N 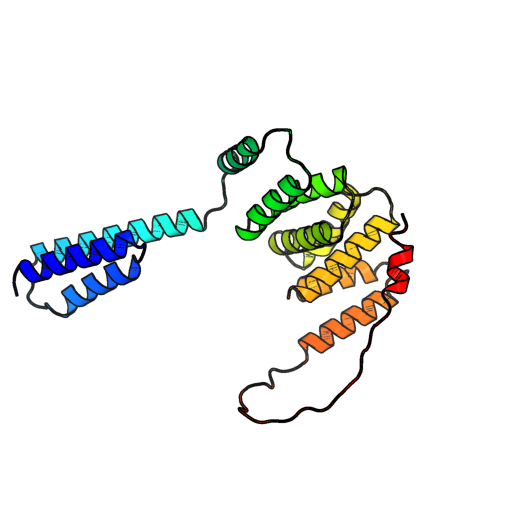N . HIS A 1 103 ? -3.874 4.129 -1.114 1.00 92.50 103 HIS A N 1
ATOM 791 C CA . HIS A 1 103 ? -2.920 3.605 -2.092 1.00 92.50 103 HIS A CA 1
ATOM 792 C C . HIS A 1 103 ? -2.978 4.321 -3.450 1.00 92.50 103 HIS A C 1
ATOM 794 O O . HIS A 1 103 ? -1.949 4.438 -4.115 1.00 92.50 103 HIS A O 1
ATOM 800 N N . ALA A 1 104 ? -4.147 4.814 -3.871 1.00 91.69 104 ALA A N 1
ATOM 801 C CA . ALA A 1 104 ? -4.300 5.519 -5.146 1.00 91.69 104 ALA A CA 1
ATOM 802 C C . ALA A 1 104 ? -3.620 6.897 -5.110 1.00 91.69 104 ALA A C 1
ATOM 804 O O . ALA A 1 104 ? -2.920 7.285 -6.048 1.00 91.69 104 ALA A O 1
ATOM 805 N N . GLU A 1 105 ? -3.777 7.608 -3.998 1.00 90.19 105 GLU A N 1
ATOM 806 C CA . GLU A 1 105 ? -3.166 8.900 -3.720 1.00 90.19 105 GLU A CA 1
ATOM 807 C C . GLU A 1 105 ? -1.651 8.761 -3.591 1.00 90.19 105 GLU A C 1
ATOM 809 O O . GLU A 1 105 ? -0.910 9.485 -4.256 1.00 90.19 105 GLU A O 1
ATOM 814 N N . ALA A 1 106 ? -1.188 7.772 -2.818 1.00 93.94 106 ALA A N 1
ATOM 815 C CA . ALA A 1 106 ? 0.231 7.447 -2.702 1.00 93.94 106 ALA A CA 1
ATOM 816 C C . ALA A 1 106 ? 0.852 7.158 -4.077 1.00 93.94 106 ALA A C 1
ATOM 818 O O . ALA A 1 106 ? 1.926 7.669 -4.404 1.00 93.94 106 ALA A O 1
ATOM 819 N N . LEU A 1 107 ? 0.159 6.380 -4.916 1.00 95.31 107 LEU A N 1
ATOM 820 C CA . LEU A 1 107 ? 0.627 6.060 -6.259 1.00 95.31 107 LEU A CA 1
ATOM 821 C C . LEU A 1 107 ? 0.718 7.304 -7.153 1.00 95.31 107 LEU A C 1
ATOM 823 O O . LEU A 1 107 ? 1.657 7.411 -7.942 1.00 95.31 107 LEU A O 1
ATOM 827 N N . ALA A 1 108 ? -0.221 8.246 -7.035 1.00 93.19 108 ALA A N 1
ATOM 828 C CA . ALA A 1 108 ? -0.185 9.501 -7.781 1.00 93.19 108 ALA A CA 1
ATOM 829 C C . ALA A 1 108 ? 1.053 10.343 -7.425 1.00 93.19 108 ALA A C 1
ATOM 831 O O . ALA A 1 108 ? 1.760 10.786 -8.330 1.00 93.19 108 ALA A O 1
ATOM 832 N N . GLU A 1 109 ? 1.372 10.488 -6.136 1.00 92.56 109 GLU A N 1
ATOM 833 C CA . GLU A 1 109 ? 2.573 11.212 -5.688 1.00 92.56 109 GLU A CA 1
ATOM 834 C C . GLU A 1 109 ? 3.869 10.524 -6.153 1.00 92.56 109 GLU A C 1
ATOM 836 O O . GLU A 1 109 ? 4.795 11.165 -6.654 1.00 92.56 109 GLU A O 1
ATOM 841 N N . LEU A 1 110 ? 3.925 9.190 -6.080 1.00 95.75 110 LEU A N 1
ATOM 842 C CA . LEU A 1 110 ? 5.080 8.419 -6.552 1.00 95.75 110 LEU A CA 1
ATOM 843 C C . LEU A 1 110 ? 5.290 8.543 -8.065 1.00 95.75 110 LEU A C 1
ATOM 845 O O . LEU A 1 110 ? 6.430 8.567 -8.527 1.00 95.75 110 LEU A O 1
ATOM 849 N N . ARG A 1 111 ? 4.215 8.650 -8.855 1.00 94.62 111 ARG A N 1
ATOM 850 C CA . ARG A 1 111 ? 4.322 8.914 -10.299 1.00 94.62 111 ARG A CA 1
ATOM 851 C C . ARG A 1 111 ? 4.930 10.283 -10.570 1.00 94.62 111 ARG A C 1
ATOM 853 O O . ARG A 1 111 ? 5.778 10.383 -11.452 1.00 94.62 111 ARG A O 1
ATOM 860 N N . THR A 1 112 ? 4.547 11.298 -9.798 1.00 91.81 112 THR A N 1
ATOM 861 C CA . THR A 1 112 ? 5.156 12.632 -9.868 1.00 91.81 112 THR A CA 1
ATOM 862 C C . THR A 1 112 ? 6.656 12.563 -9.580 1.00 91.81 112 THR A C 1
ATOM 864 O O . THR A 1 112 ? 7.446 13.110 -10.346 1.00 91.81 112 THR A O 1
ATOM 867 N N . LEU A 1 113 ? 7.073 11.815 -8.551 1.00 93.44 113 LEU A N 1
ATOM 868 C CA . LEU A 1 113 ? 8.494 11.604 -8.243 1.00 93.44 113 LEU A CA 1
ATOM 869 C C . LEU A 1 113 ? 9.260 10.928 -9.376 1.00 93.44 113 LEU A C 1
ATOM 871 O O . LEU A 1 113 ? 10.348 11.372 -9.733 1.00 93.44 113 LEU A O 1
ATOM 875 N N . VAL A 1 114 ? 8.697 9.868 -9.958 1.00 94.06 114 VAL A N 1
ATOM 876 C CA . VAL A 1 114 ? 9.343 9.167 -11.074 1.00 94.06 114 VAL A CA 1
ATOM 877 C C . VAL A 1 114 ? 9.447 10.072 -12.303 1.00 94.06 114 VAL A C 1
ATOM 879 O O . VAL A 1 114 ? 10.475 10.051 -12.973 1.00 94.06 114 VAL A O 1
ATOM 882 N N . ALA A 1 115 ? 8.440 10.906 -12.568 1.00 91.19 115 ALA A N 1
ATOM 883 C CA . ALA A 1 115 ? 8.477 11.868 -13.667 1.00 91.19 115 ALA A CA 1
ATOM 884 C C . ALA A 1 115 ? 9.530 12.975 -13.459 1.00 91.19 115 ALA A C 1
ATOM 886 O O . ALA A 1 115 ? 10.160 13.402 -14.421 1.00 91.19 115 ALA A O 1
ATOM 887 N N . GLN A 1 116 ? 9.737 13.432 -12.218 1.00 90.69 116 GLN A N 1
ATOM 888 C CA . GLN A 1 116 ? 10.683 14.511 -11.902 1.00 90.69 116 GLN A CA 1
ATOM 889 C C . GLN A 1 116 ? 12.133 14.030 -11.752 1.00 90.69 116 GLN A C 1
ATOM 891 O O . GLN A 1 116 ? 13.054 14.685 -12.232 1.00 90.69 116 GLN A O 1
ATOM 896 N N . ALA A 1 117 ? 12.342 12.907 -11.063 1.00 90.69 117 ALA A N 1
ATOM 897 C CA . ALA A 1 117 ? 13.659 12.450 -10.611 1.00 90.69 117 ALA A CA 1
ATOM 898 C C . ALA A 1 117 ? 14.055 11.067 -11.158 1.00 90.69 117 ALA A C 1
ATOM 900 O O . ALA A 1 117 ? 15.110 10.533 -10.803 1.00 90.69 117 ALA A O 1
ATOM 901 N N . GLY A 1 118 ? 13.216 10.470 -12.008 1.00 90.94 118 GLY A N 1
ATOM 902 C CA . GLY A 1 118 ? 13.410 9.130 -12.545 1.00 90.94 118 GLY A CA 1
ATOM 903 C C . GLY A 1 118 ? 13.069 8.005 -11.554 1.00 90.94 118 GLY A C 1
ATOM 904 O O . GLY A 1 118 ? 12.784 8.228 -10.372 1.00 90.94 118 GLY A O 1
ATOM 905 N N . PRO A 1 119 ? 13.090 6.745 -12.021 1.00 93.06 119 PRO A N 1
ATOM 906 C CA . PRO A 1 119 ? 12.741 5.593 -11.201 1.00 93.06 119 PRO A CA 1
ATOM 907 C C . PRO A 1 119 ? 13.878 5.225 -10.240 1.00 93.06 119 PRO A C 1
ATOM 909 O O . PRO A 1 119 ? 14.822 4.518 -10.596 1.00 93.06 119 PRO A O 1
ATOM 912 N N . LYS A 1 120 ? 13.768 5.651 -8.979 1.00 94.81 120 LYS A N 1
ATOM 913 C CA . LYS A 1 120 ? 14.629 5.165 -7.889 1.00 94.81 120 LYS A CA 1
ATOM 914 C C . LYS A 1 120 ? 14.008 3.937 -7.227 1.00 94.81 120 LYS A C 1
ATOM 916 O O . LYS A 1 120 ? 12.787 3.819 -7.124 1.00 94.81 120 LYS A O 1
ATOM 921 N N . LYS A 1 121 ? 14.856 3.048 -6.694 1.00 94.19 121 LYS A N 1
ATOM 922 C CA . LYS A 1 121 ? 14.428 1.801 -6.030 1.00 94.19 121 LYS A CA 1
ATOM 923 C C . LYS A 1 121 ? 13.344 2.036 -4.972 1.00 94.19 121 LYS A C 1
ATOM 925 O O . LYS A 1 121 ? 12.371 1.293 -4.924 1.00 94.19 121 LYS A O 1
ATOM 930 N N . ILE A 1 122 ? 13.491 3.084 -4.159 1.00 94.50 122 ILE A N 1
ATOM 931 C CA . ILE A 1 122 ? 12.532 3.415 -3.098 1.00 94.50 122 ILE A CA 1
ATOM 932 C C . ILE A 1 122 ? 11.139 3.762 -3.644 1.00 94.50 122 ILE A C 1
ATOM 934 O O . ILE A 1 122 ? 10.149 3.308 -3.077 1.00 94.50 122 ILE A O 1
ATOM 938 N N . TYR A 1 123 ? 11.048 4.476 -4.772 1.00 95.62 123 TYR A N 1
ATOM 939 C CA . TYR A 1 123 ? 9.760 4.809 -5.387 1.00 95.62 123 TYR A CA 1
ATOM 940 C C . TYR A 1 123 ? 9.123 3.572 -5.995 1.00 95.62 123 TYR A C 1
ATOM 942 O O . TYR A 1 123 ? 7.973 3.269 -5.712 1.00 95.62 123 TYR A O 1
ATOM 950 N N . VAL A 1 124 ? 9.900 2.814 -6.772 1.00 96.44 124 VAL A N 1
ATOM 951 C CA . VAL A 1 124 ? 9.430 1.595 -7.439 1.00 96.44 124 VAL A CA 1
ATOM 952 C C . VAL A 1 124 ? 8.912 0.576 -6.422 1.00 96.44 124 VAL A C 1
ATOM 954 O O . VAL A 1 124 ? 7.873 -0.043 -6.643 1.00 96.44 124 VAL A O 1
ATOM 957 N N . HIS A 1 125 ? 9.588 0.439 -5.280 1.00 95.56 125 HIS A N 1
ATOM 958 C CA . HIS A 1 125 ? 9.136 -0.429 -4.196 1.00 95.56 125 HIS A CA 1
ATOM 959 C C . HIS A 1 125 ? 7.825 0.063 -3.572 1.00 95.56 125 HIS A C 1
ATOM 961 O O . HIS A 1 125 ? 6.904 -0.729 -3.391 1.00 95.56 125 HIS A O 1
ATOM 967 N N . ALA A 1 126 ? 7.716 1.360 -3.277 1.00 95.50 126 ALA A N 1
ATOM 968 C CA . ALA A 1 126 ? 6.487 1.931 -2.730 1.00 95.50 126 ALA A CA 1
ATOM 969 C C . ALA A 1 126 ? 5.313 1.827 -3.722 1.00 95.50 126 ALA A C 1
ATOM 971 O O . ALA A 1 126 ? 4.185 1.562 -3.318 1.00 95.50 126 ALA A O 1
ATOM 972 N N . MET A 1 127 ? 5.572 1.959 -5.025 1.00 97.19 127 MET A N 1
ATOM 973 C CA . MET A 1 127 ? 4.568 1.766 -6.075 1.00 97.19 127 MET A CA 1
ATOM 974 C C . MET A 1 127 ? 4.084 0.312 -6.128 1.00 97.19 127 MET A C 1
ATOM 976 O O . MET A 1 127 ? 2.886 0.088 -6.274 1.00 97.19 127 MET A O 1
ATOM 980 N N . ALA A 1 128 ? 4.984 -0.669 -5.975 1.00 96.75 128 ALA A N 1
ATOM 981 C CA . ALA A 1 128 ? 4.605 -2.082 -5.885 1.00 96.75 128 ALA A CA 1
ATOM 982 C C . ALA A 1 128 ? 3.669 -2.332 -4.695 1.00 96.75 128 ALA A C 1
ATOM 984 O O . ALA A 1 128 ? 2.640 -2.988 -4.844 1.00 96.75 128 ALA A O 1
ATOM 985 N N . ASP A 1 129 ? 4.003 -1.749 -3.540 1.00 95.00 129 ASP A N 1
ATOM 986 C CA . ASP A 1 129 ? 3.193 -1.841 -2.326 1.00 95.00 129 ASP A CA 1
ATOM 987 C C . ASP A 1 129 ? 1.795 -1.220 -2.537 1.00 95.00 129 ASP A C 1
ATOM 989 O O . ASP A 1 129 ? 0.792 -1.799 -2.128 1.00 95.00 129 ASP A O 1
ATOM 993 N N . CYS A 1 130 ? 1.707 -0.075 -3.228 1.00 95.94 130 CYS A N 1
ATOM 994 C CA . CYS A 1 130 ? 0.424 0.547 -3.575 1.00 95.94 130 CYS A CA 1
ATOM 995 C C . CYS A 1 130 ? -0.402 -0.331 -4.522 1.00 95.94 130 CYS A C 1
ATOM 997 O O . CYS A 1 130 ? -1.596 -0.513 -4.309 1.00 95.94 130 CYS A O 1
ATOM 999 N N . LEU A 1 131 ? 0.222 -0.891 -5.561 1.00 96.31 131 LEU A N 1
ATOM 1000 C CA . LEU A 1 131 ? -0.478 -1.724 -6.538 1.00 96.31 131 LEU A CA 1
ATOM 1001 C C . LEU A 1 131 ? -1.027 -3.014 -5.922 1.00 96.31 131 LEU A C 1
ATOM 1003 O O . LEU A 1 131 ? -2.127 -3.420 -6.286 1.00 96.31 131 LEU A O 1
ATOM 1007 N N . ALA A 1 132 ? -0.314 -3.624 -4.972 1.00 94.62 132 ALA A N 1
ATOM 1008 C CA . ALA A 1 132 ? -0.817 -4.785 -4.236 1.00 94.62 132 ALA A CA 1
ATOM 1009 C C . ALA A 1 132 ? -2.069 -4.465 -3.405 1.00 94.62 132 ALA A C 1
ATOM 1011 O O . ALA A 1 132 ? -2.940 -5.319 -3.265 1.00 94.62 132 ALA A O 1
ATOM 1012 N N . GLY A 1 133 ? -2.160 -3.243 -2.869 1.00 91.94 133 GLY A N 1
ATOM 1013 C CA . GLY A 1 133 ? -3.338 -2.769 -2.139 1.00 91.94 133 GLY A CA 1
ATOM 1014 C C . GLY A 1 133 ? -4.517 -2.381 -3.038 1.00 91.94 133 GLY A C 1
ATOM 1015 O O . GLY A 1 133 ? -5.655 -2.384 -2.579 1.00 91.94 133 GLY A O 1
ATOM 1016 N N . LEU A 1 134 ? -4.264 -2.053 -4.310 1.00 93.31 134 LEU A N 1
ATOM 1017 C CA . LEU A 1 134 ? -5.288 -1.607 -5.264 1.00 93.31 134 LEU A CA 1
ATOM 1018 C C . LEU A 1 134 ? -5.845 -2.727 -6.143 1.00 93.31 134 LEU A C 1
ATOM 1020 O O . LEU A 1 134 ? -6.988 -2.631 -6.582 1.00 93.31 134 LEU A O 1
ATOM 1024 N N . HIS A 1 135 ? -5.044 -3.753 -6.430 1.00 94.00 135 HIS A N 1
ATOM 1025 C CA . HIS A 1 135 ? -5.386 -4.774 -7.413 1.00 94.00 135 HIS A CA 1
ATOM 1026 C C . HIS A 1 135 ? -5.313 -6.185 -6.826 1.00 94.00 135 HIS A C 1
ATOM 1028 O O . HIS A 1 135 ? -4.375 -6.503 -6.084 1.00 94.00 135 HIS A O 1
ATOM 1034 N N . PRO A 1 136 ? -6.252 -7.072 -7.200 1.00 93.19 136 PRO A N 1
ATOM 1035 C CA . PRO A 1 136 ? -6.102 -8.493 -6.930 1.00 93.19 136 PRO A CA 1
ATOM 1036 C C . PRO A 1 136 ? -4.894 -9.071 -7.699 1.00 93.19 136 PRO A C 1
ATOM 1038 O O . PRO A 1 136 ? -4.445 -8.479 -8.690 1.00 93.19 136 PRO A O 1
ATOM 1041 N N . PRO A 1 137 ? -4.368 -10.241 -7.285 1.00 92.88 137 PRO A N 1
ATOM 1042 C CA . PRO A 1 137 ? -3.218 -10.874 -7.933 1.00 92.88 137 PRO A CA 1
ATOM 1043 C C . PRO A 1 137 ? -3.367 -11.040 -9.449 1.00 92.88 137 PRO A C 1
ATOM 1045 O O . PRO A 1 137 ? -2.410 -10.804 -10.178 1.00 92.88 137 PRO A O 1
ATOM 1048 N N . ASP A 1 138 ? -4.562 -11.372 -9.937 1.00 92.00 138 ASP A N 1
ATOM 1049 C CA . ASP A 1 138 ? -4.800 -11.642 -11.361 1.00 92.00 138 ASP A CA 1
ATOM 1050 C C . ASP A 1 138 ? -4.661 -10.391 -12.249 1.00 92.00 138 ASP A C 1
ATOM 1052 O O . ASP A 1 138 ? -4.330 -10.486 -13.431 1.00 92.00 138 ASP A O 1
ATOM 1056 N N . GLU A 1 139 ? -4.847 -9.196 -11.683 1.00 93.38 139 GLU A N 1
ATOM 1057 C CA . GLU A 1 139 ? -4.761 -7.923 -12.408 1.00 93.38 139 GLU A CA 1
ATOM 1058 C C . GLU A 1 139 ? -3.382 -7.256 -12.298 1.00 93.38 139 GLU A C 1
ATOM 1060 O O . GLU A 1 139 ? -3.057 -6.344 -13.071 1.00 93.38 139 GLU A O 1
ATOM 1065 N N . ILE A 1 140 ? -2.535 -7.715 -11.367 1.00 95.06 140 ILE A N 1
ATOM 1066 C CA . ILE A 1 140 ? -1.283 -7.033 -11.013 1.00 95.06 140 ILE A CA 1
ATOM 1067 C C . ILE A 1 140 ? -0.335 -6.901 -12.210 1.00 95.06 140 ILE A C 1
ATOM 1069 O O . ILE A 1 140 ? 0.325 -5.875 -12.376 1.00 95.06 140 ILE A O 1
ATOM 1073 N N . GLY A 1 141 ? -0.297 -7.907 -13.091 1.00 93.25 141 GLY A N 1
ATOM 1074 C CA . GLY A 1 141 ? 0.551 -7.911 -14.282 1.00 93.25 141 GLY A CA 1
ATOM 1075 C C . GLY A 1 141 ? 0.193 -6.797 -15.265 1.00 93.25 141 GLY A C 1
ATOM 1076 O O . GLY A 1 141 ? 1.077 -6.104 -15.785 1.00 93.25 141 GLY A O 1
ATOM 1077 N N . ALA A 1 142 ? -1.102 -6.596 -15.512 1.00 93.62 142 ALA A N 1
ATOM 1078 C CA . ALA A 1 142 ? -1.591 -5.540 -16.390 1.00 93.62 142 ALA A CA 1
ATOM 1079 C C . ALA A 1 142 ? -1.363 -4.155 -15.766 1.00 93.62 142 ALA A C 1
ATOM 1081 O O . ALA A 1 142 ? -0.837 -3.262 -16.439 1.00 93.62 142 ALA A O 1
ATOM 1082 N N . ALA A 1 143 ? -1.669 -4.004 -14.474 1.00 94.38 143 ALA A N 1
ATOM 1083 C CA . ALA A 1 143 ? -1.499 -2.753 -13.741 1.00 94.38 143 ALA A CA 1
ATOM 1084 C C . ALA A 1 143 ? -0.027 -2.301 -13.698 1.00 94.38 143 ALA A C 1
ATOM 1086 O O . ALA A 1 143 ? 0.290 -1.176 -14.087 1.00 94.38 143 ALA A O 1
ATOM 1087 N N . VAL A 1 144 ? 0.893 -3.201 -13.331 1.00 95.50 144 VAL A N 1
ATOM 1088 C CA . VAL A 1 144 ? 2.343 -2.940 -13.303 1.00 95.50 144 VAL A CA 1
ATOM 1089 C C . VAL A 1 144 ? 2.874 -2.572 -14.689 1.00 95.50 144 VAL A C 1
ATOM 1091 O O . VAL A 1 144 ? 3.650 -1.624 -14.828 1.00 95.50 144 VAL A O 1
ATOM 1094 N N . ARG A 1 145 ? 2.446 -3.285 -15.740 1.00 94.00 145 ARG A N 1
ATOM 1095 C CA . ARG A 1 145 ? 2.877 -3.004 -17.118 1.00 94.00 145 ARG A CA 1
ATOM 1096 C C . ARG A 1 145 ? 2.418 -1.623 -17.579 1.00 94.00 145 ARG A C 1
ATOM 1098 O O . ARG A 1 145 ? 3.217 -0.893 -18.166 1.00 94.00 145 ARG A O 1
ATOM 1105 N N . SER A 1 146 ? 1.154 -1.291 -17.322 1.00 94.44 146 SER A N 1
ATOM 1106 C CA . SER A 1 146 ? 0.564 0.007 -17.654 1.00 94.44 146 SER A CA 1
ATOM 1107 C C . SER A 1 146 ? 1.294 1.140 -16.934 1.00 94.44 146 SER A C 1
ATOM 1109 O O . SER A 1 146 ? 1.771 2.076 -17.574 1.00 94.44 146 SER A O 1
ATOM 1111 N N . LEU A 1 147 ? 1.488 0.998 -15.620 1.00 95.19 147 LEU A N 1
ATOM 1112 C CA . LEU A 1 147 ? 2.185 1.980 -14.799 1.00 95.19 147 LEU A CA 1
ATOM 1113 C C . LEU A 1 147 ? 3.624 2.206 -15.274 1.00 95.19 147 LEU A C 1
ATOM 1115 O O . LEU A 1 147 ? 4.010 3.344 -15.510 1.00 95.19 147 LEU A O 1
ATOM 1119 N N . ALA A 1 148 ? 4.406 1.138 -15.456 1.00 93.31 148 ALA A N 1
ATOM 1120 C CA . ALA A 1 148 ? 5.806 1.257 -15.852 1.00 93.31 148 ALA A CA 1
ATOM 1121 C C . ALA A 1 148 ? 5.966 1.961 -17.210 1.00 93.31 148 ALA A C 1
ATOM 1123 O O . ALA A 1 148 ? 6.827 2.825 -17.343 1.00 93.31 148 ALA A O 1
ATOM 1124 N N . ARG A 1 149 ? 5.100 1.652 -18.186 1.00 92.75 149 ARG A N 1
ATOM 1125 C CA . ARG A 1 149 ? 5.087 2.314 -19.504 1.00 92.75 149 ARG A CA 1
ATOM 1126 C C . ARG A 1 149 ? 4.631 3.769 -19.448 1.00 92.75 149 ARG A C 1
ATOM 1128 O O . ARG A 1 149 ? 5.072 4.564 -20.261 1.00 92.75 149 ARG A O 1
ATOM 1135 N N . ALA A 1 150 ? 3.738 4.109 -18.522 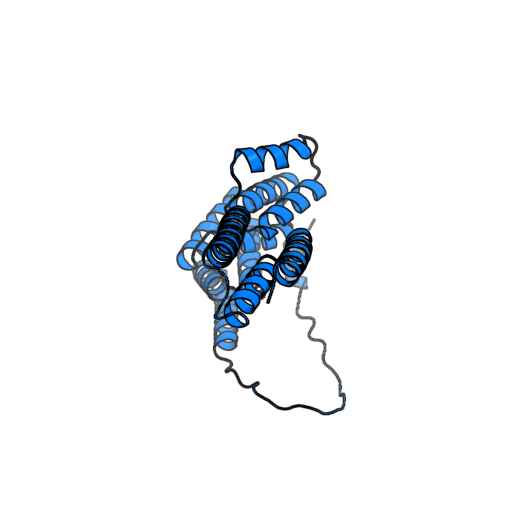1.00 91.25 150 ALA A N 1
ATOM 1136 C CA . ALA A 1 150 ? 3.295 5.486 -18.326 1.00 91.25 150 ALA A CA 1
ATOM 1137 C C . ALA A 1 150 ? 4.318 6.335 -17.553 1.00 91.25 150 ALA A C 1
ATOM 1139 O O . ALA A 1 150 ? 4.213 7.559 -17.547 1.00 91.25 150 ALA A O 1
ATOM 1140 N N . SER A 1 151 ? 5.255 5.697 -16.850 1.00 88.12 151 SER A N 1
ATOM 1141 C CA . SER A 1 151 ? 6.256 6.369 -16.023 1.00 88.12 151 SER A CA 1
ATOM 1142 C C . SER A 1 151 ? 7.588 6.596 -16.733 1.00 88.12 151 SER A C 1
ATOM 1144 O O . SER A 1 151 ? 8.296 7.529 -16.364 1.00 88.12 151 SER A O 1
ATOM 1146 N N . VAL A 1 152 ? 7.964 5.739 -17.688 1.00 90.69 152 VAL A N 1
ATOM 1147 C CA . VAL A 1 152 ? 9.275 5.789 -18.350 1.00 90.69 152 VAL A CA 1
ATOM 1148 C C . VAL A 1 152 ? 9.171 5.319 -19.802 1.00 90.69 152 VAL A C 1
ATOM 1150 O O . VAL A 1 152 ? 8.526 4.308 -20.076 1.00 90.69 152 VAL A O 1
ATOM 1153 N N . ASP A 1 153 ? 9.875 5.999 -20.710 1.00 89.31 153 ASP A N 1
ATOM 1154 C CA . ASP A 1 153 ? 9.868 5.678 -22.145 1.00 89.31 153 ASP A CA 1
ATOM 1155 C C . ASP A 1 153 ? 10.841 4.550 -22.529 1.00 89.31 153 ASP A C 1
ATOM 1157 O O . ASP A 1 153 ? 10.579 3.781 -23.455 1.00 89.31 153 ASP A O 1
ATOM 1161 N N . ASP A 1 154 ? 11.977 4.429 -21.830 1.00 92.19 154 ASP A N 1
ATOM 1162 C CA . ASP A 1 154 ? 13.010 3.439 -22.151 1.00 92.19 154 ASP A CA 1
ATOM 1163 C C . ASP A 1 154 ? 12.536 1.998 -21.855 1.00 92.19 154 ASP A C 1
ATOM 1165 O O . ASP A 1 154 ? 12.327 1.645 -20.687 1.00 92.19 154 ASP A O 1
ATOM 1169 N N . PRO A 1 155 ? 12.448 1.110 -22.868 1.00 89.69 155 PRO A N 1
ATOM 1170 C CA . PRO A 1 155 ? 11.962 -0.257 -22.685 1.00 89.69 155 PRO A CA 1
ATOM 1171 C C . PRO A 1 155 ? 12.775 -1.081 -21.682 1.00 89.69 155 PRO A C 1
ATOM 1173 O O . PRO A 1 155 ? 12.221 -1.956 -21.011 1.00 89.69 155 PRO A O 1
ATOM 1176 N N . LYS A 1 156 ? 14.087 -0.825 -21.560 1.00 90.50 156 LYS A N 1
ATOM 1177 C CA . LYS A 1 156 ? 14.936 -1.536 -20.592 1.00 90.50 156 LYS A CA 1
ATOM 1178 C C . LYS A 1 156 ? 14.605 -1.113 -19.166 1.00 90.50 156 LYS A C 1
ATOM 1180 O O . LYS A 1 156 ? 14.479 -1.972 -18.295 1.00 90.50 156 LYS A O 1
ATOM 1185 N N . THR A 1 157 ? 14.422 0.183 -18.942 1.00 91.75 157 THR A N 1
ATOM 1186 C CA . THR A 1 157 ? 14.032 0.737 -17.645 1.00 91.75 157 THR A CA 1
ATOM 1187 C C . THR A 1 157 ? 12.622 0.306 -17.249 1.00 91.75 157 THR A C 1
ATOM 1189 O O . THR A 1 157 ? 12.418 -0.099 -16.105 1.00 91.75 157 THR A O 1
ATOM 1192 N N . VAL A 1 158 ? 11.675 0.271 -18.196 1.00 93.31 158 VAL A N 1
ATOM 1193 C CA . VAL A 1 158 ? 10.333 -0.301 -17.983 1.00 93.31 158 VAL A CA 1
ATOM 1194 C C . VAL A 1 158 ? 10.443 -1.735 -17.473 1.00 93.31 158 VAL A C 1
ATOM 1196 O O . VAL A 1 158 ? 9.853 -2.079 -16.451 1.00 93.31 158 VAL A O 1
ATOM 1199 N N . LEU A 1 159 ? 11.233 -2.575 -18.144 1.00 92.12 159 LEU A N 1
ATOM 1200 C CA . LEU A 1 159 ? 11.401 -3.971 -17.751 1.00 92.12 159 LEU A CA 1
ATOM 1201 C C . LEU A 1 159 ? 12.073 -4.112 -16.378 1.00 92.12 159 LEU A C 1
ATOM 1203 O O . LEU A 1 159 ? 11.640 -4.920 -15.556 1.00 92.12 159 LEU A O 1
ATOM 1207 N N . ALA A 1 160 ? 13.106 -3.310 -16.109 1.00 92.38 160 ALA A N 1
ATOM 1208 C CA . ALA A 1 160 ? 13.793 -3.293 -14.821 1.00 92.38 160 ALA A CA 1
ATOM 1209 C C . ALA A 1 160 ? 12.848 -2.897 -13.677 1.00 92.38 160 ALA A C 1
ATOM 1211 O O . ALA A 1 160 ? 12.865 -3.526 -12.620 1.00 92.38 160 ALA A O 1
ATOM 1212 N N . MET A 1 161 ? 11.985 -1.905 -13.907 1.00 94.69 161 MET A N 1
ATOM 1213 C CA . MET A 1 161 ? 10.965 -1.472 -12.956 1.00 94.69 161 MET A CA 1
ATOM 1214 C C . MET A 1 161 ? 9.962 -2.595 -12.666 1.00 94.69 161 MET A C 1
ATOM 1216 O O . MET A 1 161 ? 9.710 -2.886 -11.500 1.00 94.69 161 MET A O 1
ATOM 1220 N N . GLN A 1 162 ? 9.460 -3.293 -13.691 1.00 95.00 162 GLN A N 1
ATOM 1221 C CA . GLN A 1 162 ? 8.538 -4.423 -13.502 1.00 95.00 162 GLN A CA 1
ATOM 1222 C C . GLN A 1 162 ? 9.175 -5.568 -12.698 1.00 95.00 162 GLN A C 1
ATOM 1224 O O . GLN A 1 162 ? 8.542 -6.121 -11.799 1.00 95.00 162 GLN A O 1
ATOM 1229 N N . VAL A 1 163 ? 10.438 -5.907 -12.983 1.00 94.00 163 VAL A N 1
ATOM 1230 C CA . VAL A 1 163 ? 11.174 -6.938 -12.232 1.00 94.00 163 VAL A CA 1
ATOM 1231 C C . VAL A 1 163 ? 11.384 -6.518 -10.777 1.00 94.00 163 VAL A C 1
ATOM 1233 O O . VAL A 1 163 ? 11.144 -7.323 -9.881 1.00 94.00 163 VAL A O 1
ATOM 1236 N N . ALA A 1 164 ? 11.781 -5.267 -10.528 1.00 95.06 164 ALA A N 1
ATOM 1237 C CA . ALA A 1 164 ? 11.973 -4.752 -9.174 1.00 95.06 164 ALA A CA 1
ATOM 1238 C C . ALA A 1 164 ? 10.664 -4.749 -8.365 1.00 95.06 164 ALA A C 1
ATOM 1240 O O . ALA A 1 164 ? 10.673 -5.071 -7.179 1.00 95.06 164 ALA A O 1
ATOM 1241 N N . MET A 1 165 ? 9.526 -4.449 -9.001 1.00 96.44 165 MET A N 1
ATOM 1242 C CA . MET A 1 165 ? 8.212 -4.567 -8.362 1.00 96.44 165 MET A CA 1
ATOM 1243 C C . MET A 1 165 ? 7.885 -6.021 -8.002 1.00 96.44 165 MET A C 1
ATOM 1245 O O . MET A 1 165 ? 7.422 -6.279 -6.896 1.00 96.44 165 MET A O 1
ATOM 1249 N N . ALA A 1 166 ? 8.173 -6.983 -8.884 1.00 94.50 166 ALA A N 1
ATOM 1250 C CA . ALA A 1 166 ? 7.947 -8.405 -8.607 1.00 94.50 166 ALA A CA 1
ATOM 1251 C C . ALA A 1 166 ? 8.794 -8.926 -7.439 1.00 94.50 166 ALA A C 1
ATOM 1253 O O . ALA A 1 166 ? 8.288 -9.631 -6.566 1.00 94.50 166 ALA A O 1
ATOM 1254 N N . GLU A 1 167 ? 10.069 -8.537 -7.390 1.00 93.44 167 GLU A N 1
ATOM 1255 C CA . GLU A 1 167 ? 10.960 -8.853 -6.268 1.00 93.44 167 GLU A CA 1
ATOM 1256 C C . GLU A 1 167 ? 10.447 -8.238 -4.965 1.00 93.44 167 GLU A C 1
ATOM 1258 O O . GLU A 1 167 ? 10.369 -8.923 -3.946 1.00 93.44 167 GLU A O 1
ATOM 1263 N N . ARG A 1 168 ? 10.005 -6.977 -5.009 1.00 95.06 168 ARG A N 1
ATOM 1264 C CA . ARG A 1 168 ? 9.419 -6.312 -3.847 1.00 95.06 168 ARG A CA 1
ATOM 1265 C C . ARG A 1 168 ? 8.185 -7.046 -3.321 1.00 95.06 168 ARG A C 1
ATOM 1267 O O . ARG A 1 168 ? 8.082 -7.245 -2.113 1.00 95.06 168 ARG A O 1
ATOM 1274 N N . LEU A 1 169 ? 7.269 -7.460 -4.195 1.00 93.94 169 LEU A N 1
ATOM 1275 C CA . LEU A 1 169 ? 6.062 -8.192 -3.794 1.00 93.94 169 LEU A CA 1
ATOM 1276 C C . LEU A 1 169 ? 6.407 -9.515 -3.096 1.00 93.94 169 LEU A C 1
ATOM 1278 O O . LEU A 1 169 ? 5.786 -9.858 -2.089 1.00 93.94 169 LEU A O 1
ATOM 1282 N N . ALA A 1 170 ? 7.440 -10.214 -3.575 1.00 92.06 170 ALA A N 1
ATOM 1283 C CA . ALA A 1 170 ? 7.936 -11.428 -2.934 1.00 92.06 170 ALA A CA 1
ATOM 1284 C C . ALA A 1 170 ? 8.518 -11.148 -1.536 1.00 92.06 170 ALA A C 1
ATOM 1286 O O . ALA A 1 170 ? 8.229 -11.881 -0.593 1.00 92.06 170 ALA A O 1
ATOM 1287 N N . GLU A 1 171 ? 9.300 -10.075 -1.380 1.00 91.69 171 GLU A N 1
ATOM 1288 C CA . GLU A 1 171 ? 9.917 -9.685 -0.101 1.00 91.69 171 GLU A CA 1
ATOM 1289 C C . GLU A 1 171 ? 8.900 -9.208 0.950 1.00 91.69 171 GLU A C 1
ATOM 1291 O O . GLU A 1 171 ? 9.093 -9.436 2.143 1.00 91.69 171 GLU A O 1
ATOM 1296 N N . ARG A 1 172 ? 7.829 -8.519 0.530 1.00 87.44 172 ARG A N 1
ATOM 1297 C CA . ARG A 1 172 ? 6.829 -7.907 1.430 1.00 87.44 172 ARG A CA 1
ATOM 1298 C C . ARG A 1 172 ? 5.745 -8.871 1.917 1.00 87.44 172 ARG A C 1
ATOM 1300 O O . ARG A 1 172 ? 4.909 -8.450 2.709 1.00 87.44 172 ARG A O 1
ATOM 1307 N N . GLY A 1 173 ? 5.768 -10.130 1.477 1.00 82.75 173 GLY A N 1
ATOM 1308 C CA . GLY A 1 173 ? 4.779 -11.135 1.872 1.00 82.75 173 GLY A CA 1
ATOM 1309 C C . GLY A 1 173 ? 3.511 -11.137 1.016 1.00 82.75 173 GLY A C 1
ATOM 1310 O O . GLY A 1 173 ? 2.463 -11.551 1.501 1.00 82.75 173 GLY A O 1
ATOM 1311 N N . HIS A 1 174 ? 3.599 -10.723 -0.253 1.00 89.56 174 HIS A N 1
ATOM 1312 C CA . HIS A 1 174 ? 2.520 -10.857 -1.240 1.00 89.56 174 HIS A CA 1
ATOM 1313 C C . HIS A 1 174 ? 2.871 -11.944 -2.277 1.00 89.56 174 HIS A C 1
ATOM 1315 O O . HIS A 1 174 ? 3.127 -11.625 -3.443 1.00 89.56 174 HIS A O 1
ATOM 1321 N N . PR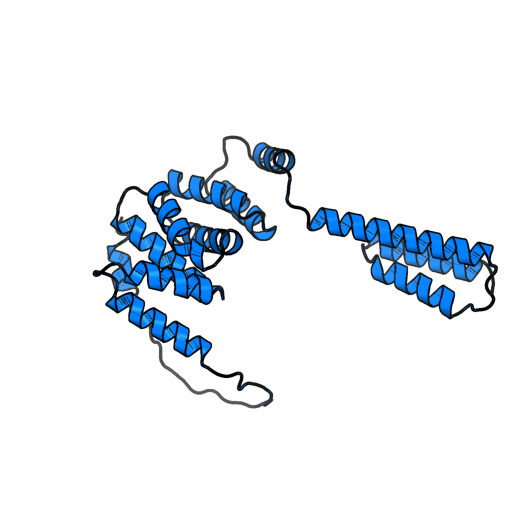O A 1 175 ? 2.943 -13.234 -1.880 1.00 90.06 175 PRO A N 1
ATOM 1322 C CA . PRO A 1 175 ? 3.442 -14.303 -2.745 1.00 90.06 175 PRO A CA 1
ATOM 1323 C C . PRO A 1 175 ? 2.550 -14.542 -3.967 1.00 90.06 175 PRO A C 1
ATOM 1325 O O . PRO A 1 175 ? 3.077 -14.833 -5.039 1.00 90.06 175 PRO A O 1
ATOM 1328 N N . ASP A 1 176 ? 1.232 -14.366 -3.839 1.00 91.56 176 ASP A N 1
ATOM 1329 C CA . ASP A 1 176 ? 0.290 -14.545 -4.949 1.00 91.56 176 ASP A CA 1
ATOM 1330 C C . ASP A 1 176 ? 0.454 -13.445 -6.001 1.00 91.56 176 ASP A C 1
ATOM 1332 O O . ASP A 1 176 ? 0.617 -13.745 -7.186 1.00 91.56 176 ASP A O 1
ATOM 1336 N N . HIS A 1 177 ? 0.527 -12.177 -5.577 1.00 94.44 177 HIS A N 1
ATOM 1337 C CA . HIS A 1 177 ? 0.835 -11.054 -6.469 1.00 94.44 177 HIS A CA 1
ATOM 1338 C C . HIS A 1 177 ? 2.211 -11.209 -7.121 1.00 94.44 177 HIS A C 1
ATOM 1340 O O . HIS A 1 177 ? 2.358 -10.987 -8.323 1.00 94.44 177 HIS A O 1
ATOM 1346 N N . ALA A 1 178 ? 3.224 -11.618 -6.351 1.00 94.25 178 ALA A N 1
ATOM 1347 C CA . ALA A 1 178 ? 4.566 -11.851 -6.874 1.00 94.25 178 ALA A CA 1
ATOM 1348 C C . ALA A 1 178 ? 4.568 -12.966 -7.927 1.00 94.25 178 ALA A C 1
ATOM 1350 O O . ALA A 1 178 ? 5.129 -12.797 -9.009 1.00 94.25 178 ALA A O 1
ATOM 1351 N N . ARG A 1 179 ? 3.903 -14.091 -7.643 1.00 93.19 179 ARG A N 1
ATOM 1352 C CA . ARG A 1 179 ? 3.764 -15.220 -8.567 1.00 93.19 179 ARG A CA 1
ATOM 1353 C C . ARG A 1 179 ? 3.046 -14.805 -9.847 1.00 93.19 179 ARG A C 1
ATOM 1355 O O . ARG A 1 179 ? 3.556 -15.105 -10.925 1.00 93.19 179 ARG A O 1
ATOM 1362 N N . ALA A 1 180 ? 1.910 -14.117 -9.745 1.00 93.31 180 ALA A N 1
ATOM 1363 C CA . ALA A 1 180 ? 1.160 -13.639 -10.904 1.00 93.31 180 ALA A CA 1
ATOM 1364 C C . ALA A 1 180 ? 2.019 -12.719 -11.784 1.00 93.31 180 ALA A C 1
ATOM 1366 O O . ALA A 1 180 ? 2.097 -12.901 -13.002 1.00 93.31 180 ALA A O 1
ATOM 1367 N N . LEU A 1 181 ? 2.761 -11.793 -11.168 1.00 94.06 181 LEU A N 1
ATOM 1368 C CA . LEU A 1 181 ? 3.653 -10.905 -11.903 1.00 94.06 181 LEU A CA 1
ATOM 1369 C C . LEU A 1 181 ? 4.835 -11.653 -12.537 1.00 94.06 181 LEU A C 1
ATOM 1371 O O . LEU A 1 181 ? 5.187 -11.375 -13.681 1.00 94.06 181 LEU A O 1
ATOM 1375 N N . PHE A 1 182 ? 5.436 -12.626 -11.848 1.00 93.69 182 PHE A N 1
ATOM 1376 C CA . PHE A 1 182 ? 6.507 -13.440 -12.427 1.00 93.69 182 PHE A CA 1
ATOM 1377 C C . PHE A 1 182 ? 6.032 -14.313 -13.589 1.00 93.69 182 PHE A C 1
ATOM 1379 O O . PHE A 1 182 ? 6.785 -14.467 -14.549 1.00 93.69 182 PHE A O 1
ATOM 1386 N N . LEU A 1 183 ? 4.808 -14.849 -13.540 1.00 92.06 183 LEU A N 1
ATOM 1387 C CA . LEU A 1 183 ? 4.211 -15.584 -14.661 1.00 92.06 183 LEU A CA 1
ATOM 1388 C C . LEU A 1 183 ? 4.067 -14.683 -15.891 1.00 92.06 183 LEU A C 1
ATOM 1390 O O . LEU A 1 183 ? 4.562 -15.028 -16.960 1.00 92.06 183 LEU A O 1
ATOM 1394 N N . HIS A 1 184 ? 3.512 -13.484 -15.714 1.00 90.56 184 HIS A N 1
ATOM 1395 C CA . HIS A 1 184 ? 3.400 -12.479 -16.777 1.00 90.56 184 HIS A CA 1
ATOM 1396 C C . HIS A 1 184 ? 4.758 -12.052 -17.349 1.00 90.56 184 HIS A C 1
ATOM 1398 O O . HIS A 1 184 ? 4.906 -11.829 -18.549 1.00 90.56 184 HIS A O 1
ATOM 1404 N N . LEU A 1 185 ? 5.784 -11.943 -16.500 1.00 91.69 185 LEU A N 1
ATOM 1405 C CA . LEU A 1 185 ? 7.147 -11.651 -16.948 1.00 91.69 185 LEU A CA 1
ATOM 1406 C C . LEU A 1 185 ? 7.796 -12.840 -17.676 1.00 91.69 185 LEU A C 1
ATOM 1408 O O . LEU A 1 185 ? 8.643 -12.627 -18.544 1.00 91.69 185 LEU A O 1
ATOM 1412 N N . ALA A 1 186 ? 7.413 -14.075 -17.345 1.00 91.31 186 ALA A N 1
ATOM 1413 C CA . ALA A 1 186 ? 7.931 -15.290 -17.970 1.00 91.31 186 ALA A CA 1
ATOM 1414 C C . ALA A 1 186 ? 7.407 -15.506 -19.399 1.00 91.31 186 ALA A C 1
ATOM 1416 O O . ALA A 1 186 ? 8.055 -16.210 -20.170 1.00 91.31 186 ALA A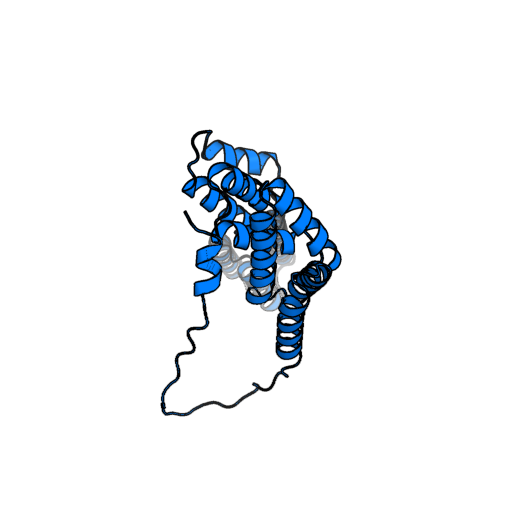 O 1
ATOM 1417 N N . GLU A 1 187 ? 6.296 -14.864 -19.779 1.00 89.56 187 GLU A N 1
ATOM 1418 C CA . GLU A 1 187 ? 5.809 -14.833 -21.167 1.00 89.56 187 GLU A CA 1
ATOM 1419 C C . GLU A 1 187 ? 6.807 -14.159 -22.120 1.00 89.56 187 GLU A C 1
ATOM 1421 O O . GLU A 1 187 ? 6.786 -14.393 -23.328 1.00 89.56 187 GLU A O 1
ATOM 1426 N N . MET A 1 188 ? 7.716 -13.329 -21.594 1.00 87.81 188 MET A N 1
ATOM 1427 C CA . MET A 1 188 ? 8.778 -12.717 -22.384 1.00 87.81 188 MET A CA 1
ATOM 1428 C C . MET A 1 188 ? 9.961 -13.688 -22.541 1.00 87.81 188 MET A C 1
ATOM 1430 O O . MET A 1 188 ? 10.623 -14.002 -21.545 1.00 87.81 188 MET A O 1
ATOM 1434 N N . PRO A 1 189 ? 10.331 -14.094 -23.775 1.00 83.12 189 PRO A N 1
ATOM 1435 C CA . PRO A 1 189 ? 11.364 -15.112 -23.996 1.00 83.12 189 PRO A CA 1
ATOM 1436 C C . PRO A 1 189 ? 12.720 -14.773 -23.365 1.00 83.12 189 PRO A C 1
ATOM 1438 O O . PRO A 1 189 ? 13.406 -15.646 -22.843 1.00 83.12 189 PRO A O 1
ATOM 1441 N N . ALA A 1 190 ? 13.087 -13.488 -23.354 1.00 83.94 190 ALA A N 1
ATOM 1442 C CA . ALA A 1 190 ? 14.342 -13.010 -22.775 1.00 83.94 190 ALA A CA 1
ATOM 1443 C C . ALA A 1 190 ? 14.428 -13.183 -21.246 1.00 83.94 190 ALA A C 1
ATOM 1445 O O . ALA A 1 190 ? 15.527 -13.186 -20.692 1.00 83.94 190 ALA A O 1
ATOM 1446 N N . LEU A 1 191 ? 13.287 -13.309 -20.560 1.00 85.69 191 LEU A N 1
ATOM 1447 C CA . LEU A 1 191 ? 13.205 -13.415 -19.103 1.00 85.69 191 LEU A CA 1
ATOM 1448 C C . LEU A 1 191 ? 12.704 -14.774 -18.610 1.00 85.69 191 LEU A C 1
ATOM 1450 O O . LEU A 1 191 ? 12.876 -15.063 -17.426 1.00 85.69 191 LEU A O 1
ATOM 1454 N N . ALA A 1 192 ? 12.147 -15.613 -19.487 1.00 83.38 192 ALA A N 1
ATOM 1455 C CA . ALA A 1 192 ? 11.508 -16.882 -19.141 1.00 83.38 192 ALA A CA 1
ATOM 1456 C C . ALA A 1 192 ? 12.346 -17.745 -18.181 1.00 83.38 192 ALA A C 1
ATOM 1458 O O . ALA A 1 192 ? 11.895 -18.057 -17.080 1.00 83.38 192 ALA A O 1
ATOM 1459 N N . ALA A 1 193 ? 13.601 -18.046 -18.534 1.00 84.12 193 ALA A N 1
ATOM 1460 C CA . ALA A 1 193 ? 14.477 -18.878 -17.701 1.00 84.12 193 ALA A CA 1
ATOM 1461 C C . ALA A 1 193 ? 14.785 -18.243 -16.329 1.00 84.12 193 ALA A C 1
ATOM 1463 O O . ALA A 1 193 ? 14.821 -18.925 -15.305 1.00 84.12 193 ALA A O 1
ATOM 1464 N N . ALA A 1 194 ? 14.981 -16.921 -16.283 1.00 85.50 194 ALA A N 1
ATOM 1465 C CA . ALA A 1 194 ? 15.244 -16.211 -15.033 1.00 85.50 194 ALA A CA 1
ATOM 1466 C C . ALA A 1 194 ? 13.999 -16.155 -14.130 1.00 85.50 194 ALA A C 1
ATOM 1468 O O . ALA A 1 194 ? 14.125 -16.295 -12.913 1.00 85.50 194 ALA A O 1
ATOM 1469 N N . MET A 1 195 ? 12.805 -15.977 -14.707 1.00 91.12 195 MET A N 1
ATOM 1470 C CA . MET A 1 195 ? 11.548 -15.960 -13.952 1.00 91.12 195 MET A CA 1
ATOM 1471 C C . MET A 1 195 ? 11.169 -17.353 -13.448 1.00 91.12 195 MET A C 1
ATOM 1473 O O . MET A 1 195 ? 10.713 -17.473 -12.316 1.00 91.12 195 MET A O 1
ATOM 1477 N N . GLN A 1 196 ? 11.418 -18.412 -14.225 1.00 86.38 196 GLN A N 1
ATOM 1478 C CA . GLN A 1 196 ? 11.165 -19.797 -13.807 1.00 86.38 196 GLN A CA 1
ATOM 1479 C C . GLN A 1 196 ? 11.930 -20.165 -12.529 1.00 86.38 196 GLN A C 1
ATOM 1481 O O . GLN A 1 196 ? 11.346 -20.731 -11.608 1.00 86.38 196 GLN A O 1
ATOM 1486 N N . ASN A 1 197 ? 13.201 -19.763 -12.416 1.00 86.31 197 ASN A N 1
ATOM 1487 C CA . ASN A 1 197 ? 13.980 -19.967 -11.190 1.00 86.31 197 ASN A CA 1
ATOM 1488 C C . ASN A 1 197 ? 13.361 -19.250 -9.977 1.00 86.31 197 ASN A C 1
ATOM 1490 O O . ASN A 1 197 ? 13.346 -19.793 -8.874 1.00 86.31 197 ASN A O 1
ATOM 1494 N N . ARG A 1 198 ? 12.826 -18.037 -10.173 1.00 87.50 198 ARG A N 1
ATOM 1495 C CA . ARG A 1 198 ? 12.162 -17.265 -9.108 1.00 87.50 198 ARG A CA 1
ATOM 1496 C C . ARG A 1 198 ? 10.813 -17.867 -8.714 1.00 87.50 198 ARG A C 1
ATOM 1498 O O . ARG A 1 198 ? 10.513 -17.941 -7.527 1.00 87.50 198 ARG A O 1
ATOM 1505 N N . LEU A 1 199 ? 10.040 -18.356 -9.683 1.00 88.50 199 LEU A N 1
ATOM 1506 C CA . LEU A 1 199 ? 8.791 -19.084 -9.442 1.00 88.50 199 LEU A CA 1
ATOM 1507 C C . LEU A 1 199 ? 9.037 -20.374 -8.649 1.00 88.50 199 LEU A C 1
ATOM 1509 O O . LEU A 1 199 ? 8.312 -20.647 -7.696 1.00 88.50 199 LEU A O 1
ATOM 1513 N N . ALA A 1 200 ? 10.089 -21.126 -8.984 1.00 86.94 200 ALA A N 1
ATOM 1514 C CA . ALA A 1 200 ? 10.486 -22.313 -8.229 1.00 86.94 200 ALA A CA 1
ATOM 1515 C C . ALA A 1 200 ? 10.891 -21.968 -6.784 1.00 86.94 200 ALA A C 1
ATOM 1517 O O . ALA A 1 200 ? 10.490 -22.661 -5.851 1.00 86.94 200 ALA A O 1
ATOM 1518 N N . ALA A 1 201 ? 11.634 -20.872 -6.584 1.00 86.31 201 ALA A N 1
ATOM 1519 C CA . ALA A 1 201 ? 12.010 -20.400 -5.251 1.00 86.31 201 ALA A CA 1
ATOM 1520 C C . ALA A 1 201 ? 10.791 -19.977 -4.409 1.00 86.31 201 ALA A C 1
ATOM 1522 O O . ALA A 1 201 ? 10.712 -20.329 -3.233 1.00 86.31 201 ALA A O 1
ATOM 1523 N N . LEU A 1 202 ? 9.820 -19.279 -5.010 1.00 86.50 202 LEU A N 1
ATOM 1524 C CA . LEU A 1 202 ? 8.559 -18.928 -4.349 1.00 86.50 202 LEU A CA 1
ATOM 1525 C C . LEU A 1 202 ? 7.745 -20.169 -3.965 1.00 86.50 202 LEU A C 1
ATOM 1527 O O . LEU A 1 202 ? 7.252 -20.252 -2.842 1.00 86.50 202 LEU A O 1
ATOM 1531 N N . ALA A 1 203 ? 7.642 -21.150 -4.865 1.00 84.31 203 ALA A N 1
ATOM 1532 C CA . ALA A 1 203 ? 6.943 -22.402 -4.588 1.00 84.31 203 ALA A CA 1
ATOM 1533 C C . ALA A 1 203 ? 7.598 -23.165 -3.424 1.00 84.31 203 ALA A C 1
ATOM 1535 O O . ALA A 1 203 ? 6.903 -23.601 -2.508 1.00 84.31 203 ALA A O 1
ATOM 1536 N N . ALA A 1 204 ? 8.931 -23.252 -3.403 1.00 82.38 204 ALA A N 1
ATOM 1537 C CA . ALA A 1 204 ? 9.673 -23.878 -2.309 1.00 82.38 204 ALA A CA 1
ATOM 1538 C C . ALA A 1 204 ? 9.470 -23.153 -0.966 1.00 82.38 204 ALA A C 1
ATOM 1540 O O . ALA A 1 204 ? 9.301 -23.809 0.060 1.00 82.38 204 ALA A O 1
ATOM 1541 N N . ALA A 1 205 ? 9.430 -21.817 -0.968 1.00 78.19 205 ALA A N 1
ATOM 1542 C CA . ALA A 1 205 ? 9.148 -21.025 0.229 1.00 78.19 205 ALA A CA 1
ATOM 1543 C C . ALA A 1 205 ? 7.713 -21.228 0.749 1.00 78.19 205 ALA A C 1
ATOM 1545 O O . ALA A 1 205 ? 7.506 -21.249 1.957 1.00 78.19 205 ALA A O 1
ATOM 1546 N N . SER A 1 206 ? 6.737 -21.431 -0.145 1.00 69.00 206 SER A N 1
ATOM 1547 C CA . SER A 1 206 ? 5.345 -21.731 0.229 1.00 69.00 206 SER A CA 1
ATOM 1548 C C . SER A 1 206 ? 5.116 -23.179 0.685 1.00 69.00 206 SER A C 1
ATOM 1550 O O . SER A 1 206 ? 4.171 -23.447 1.419 1.00 69.00 206 SER A O 1
ATOM 1552 N N . ALA A 1 207 ? 5.975 -24.111 0.256 1.00 58.03 207 ALA A N 1
ATOM 1553 C CA . ALA A 1 207 ? 5.877 -25.537 0.568 1.00 58.03 207 ALA A CA 1
ATOM 1554 C C . ALA A 1 207 ? 6.654 -25.946 1.831 1.00 58.03 207 ALA A C 1
ATOM 1556 O O . ALA A 1 207 ? 6.495 -27.074 2.297 1.00 58.03 207 ALA A O 1
ATOM 1557 N N . ALA A 1 208 ? 7.492 -25.065 2.388 1.00 48.00 208 ALA A N 1
ATOM 1558 C CA . ALA A 1 208 ? 8.153 -25.298 3.666 1.00 48.00 208 ALA A CA 1
ATOM 1559 C C . ALA A 1 208 ? 7.094 -25.348 4.791 1.00 48.00 208 ALA A C 1
ATOM 1561 O O . ALA A 1 208 ? 6.448 -24.332 5.054 1.00 48.00 208 ALA A O 1
ATOM 1562 N N . PRO A 1 209 ? 6.878 -26.499 5.457 1.00 43.97 209 PRO A N 1
ATOM 1563 C CA . PRO A 1 209 ? 5.838 -26.614 6.469 1.00 43.97 209 PRO A CA 1
ATOM 1564 C C . PRO A 1 209 ? 6.169 -25.794 7.714 1.00 43.97 209 PRO A C 1
ATOM 1566 O O . PRO A 1 209 ? 7.331 -25.682 8.109 1.00 43.97 209 PRO A O 1
ATOM 1569 N N . CYS A 1 210 ? 5.115 -25.329 8.390 1.00 36.88 210 CYS A N 1
ATOM 1570 C CA . CYS A 1 210 ? 5.091 -25.010 9.814 1.00 36.88 210 CYS A CA 1
ATOM 1571 C C . CYS A 1 210 ? 5.721 -26.145 10.648 1.00 36.88 210 CYS A C 1
ATOM 1573 O O . CYS A 1 210 ? 5.027 -27.008 11.173 1.00 36.88 210 CYS A O 1
ATOM 1575 N N . ALA A 1 211 ? 7.041 -26.139 10.789 1.00 37.59 211 ALA A N 1
ATOM 1576 C CA . ALA A 1 211 ? 7.792 -26.950 11.739 1.00 37.59 211 ALA A CA 1
ATOM 1577 C C . ALA A 1 211 ? 8.603 -26.008 12.634 1.00 37.59 211 ALA A C 1
ATOM 1579 O O . ALA A 1 211 ? 9.828 -26.002 12.634 1.00 37.59 211 ALA A O 1
ATOM 1580 N N . ALA A 1 212 ? 7.890 -25.153 13.363 1.00 37.59 212 ALA A N 1
ATOM 1581 C CA . ALA A 1 212 ? 8.444 -24.404 14.484 1.00 37.59 212 ALA A CA 1
ATOM 1582 C C . ALA A 1 212 ? 7.346 -24.153 15.528 1.00 37.59 212 ALA A C 1
ATOM 1584 O O . ALA A 1 212 ? 7.069 -23.022 15.912 1.00 37.59 212 ALA A O 1
ATOM 1585 N N . ALA A 1 213 ? 6.699 -25.233 15.969 1.00 35.94 213 ALA A N 1
ATOM 1586 C CA . ALA A 1 213 ? 6.093 -25.277 17.290 1.00 35.94 213 ALA A CA 1
ATOM 1587 C C . ALA A 1 213 ? 7.110 -25.938 18.236 1.00 35.94 213 ALA A C 1
ATOM 1589 O O . ALA A 1 213 ? 7.446 -27.105 18.065 1.00 35.94 213 ALA A O 1
ATOM 1590 N N . ASN A 1 214 ? 7.585 -25.151 19.204 1.00 39.09 214 ASN A N 1
ATOM 1591 C CA . ASN A 1 214 ? 8.318 -25.524 20.418 1.00 39.09 214 ASN A CA 1
ATOM 1592 C C . ASN A 1 214 ? 9.644 -26.289 20.281 1.00 39.09 214 ASN A C 1
ATOM 1594 O O . ASN A 1 214 ? 9.660 -27.513 20.235 1.00 39.09 214 ASN A O 1
ATOM 1598 N N . THR A 1 215 ? 10.766 -25.584 20.470 1.00 34.03 215 THR A N 1
ATOM 1599 C CA . THR A 1 215 ? 11.766 -25.989 21.480 1.00 34.03 215 THR A CA 1
ATOM 1600 C C . THR A 1 215 ? 12.551 -24.762 21.955 1.00 34.03 215 THR A C 1
ATOM 1602 O O . THR A 1 215 ? 13.267 -24.119 21.190 1.00 34.03 215 THR A O 1
ATOM 1605 N N . GLU A 1 216 ? 12.384 -24.427 23.231 1.00 36.84 216 GLU A N 1
ATOM 1606 C CA . GLU A 1 216 ? 13.216 -23.482 23.969 1.00 36.84 216 GLU A CA 1
ATOM 1607 C C . GLU A 1 216 ? 14.660 -23.991 24.141 1.00 36.84 216 GLU A C 1
ATOM 1609 O O . GLU A 1 216 ? 14.894 -25.173 24.365 1.00 36.84 216 GLU A O 1
ATOM 1614 N N . GLN A 1 217 ? 15.591 -23.029 24.155 1.00 35.56 217 GLN A N 1
ATOM 1615 C CA . GLN A 1 217 ? 16.869 -23.028 24.885 1.00 35.56 217 GLN A CA 1
ATOM 1616 C C . GLN A 1 217 ? 17.950 -24.071 24.525 1.00 35.56 217 GLN A C 1
ATOM 1618 O O . GLN A 1 217 ? 17.964 -25.185 25.037 1.00 35.56 217 GLN A O 1
ATOM 1623 N N . ARG A 1 218 ? 19.014 -23.608 23.846 1.00 29.42 218 ARG A N 1
ATOM 1624 C CA . ARG A 1 218 ? 20.372 -23.403 24.420 1.00 29.42 218 ARG A CA 1
ATOM 1625 C C . ARG A 1 218 ? 21.436 -23.237 23.323 1.00 29.42 218 ARG A C 1
ATOM 1627 O O . ARG A 1 218 ? 21.619 -24.117 22.501 1.00 29.42 218 ARG A O 1
ATOM 1634 N N . GLY A 1 219 ? 22.195 -22.144 23.430 1.00 29.89 219 GLY A N 1
ATOM 1635 C CA . GLY A 1 219 ? 23.663 -22.166 23.470 1.00 29.89 219 GLY A CA 1
ATOM 1636 C C . GLY A 1 219 ? 24.478 -22.540 22.222 1.00 29.89 219 GLY A C 1
ATOM 1637 O O . GLY A 1 219 ? 24.427 -23.656 21.732 1.00 29.89 219 GLY A O 1
ATOM 1638 N N . ALA A 1 220 ? 25.407 -21.630 21.915 1.00 30.61 220 ALA A N 1
ATOM 1639 C CA . ALA A 1 220 ? 26.701 -21.832 21.255 1.00 30.61 220 ALA A CA 1
ATOM 1640 C C . ALA A 1 220 ? 26.789 -21.663 19.723 1.00 30.61 220 ALA A C 1
ATOM 1642 O O . ALA A 1 220 ? 26.350 -22.465 18.908 1.00 30.61 220 ALA A O 1
ATOM 1643 N N . ALA A 1 221 ? 27.482 -20.573 19.393 1.00 35.69 221 ALA A N 1
ATOM 1644 C CA . ALA A 1 221 ? 28.144 -20.223 18.150 1.00 35.69 221 ALA A CA 1
ATOM 1645 C C . ALA A 1 221 ? 28.849 -21.377 17.412 1.00 35.69 221 ALA A C 1
ATOM 1647 O O . ALA A 1 221 ? 29.616 -22.112 18.024 1.00 35.69 221 ALA A O 1
ATOM 1648 N N . CYS A 1 222 ? 28.753 -21.380 16.074 1.00 26.64 222 CYS A N 1
ATOM 1649 C CA . CYS A 1 222 ? 29.937 -21.431 15.206 1.00 26.64 222 CYS A CA 1
ATOM 1650 C C . CYS A 1 222 ? 29.637 -21.024 13.742 1.00 26.64 222 CYS A C 1
ATOM 1652 O O . CYS A 1 222 ? 28.911 -21.693 13.021 1.00 26.64 222 CYS A O 1
ATOM 1654 N N . ALA A 1 223 ? 30.240 -19.900 13.348 1.00 31.81 223 ALA A N 1
ATOM 1655 C CA . ALA A 1 223 ? 30.947 -19.607 12.095 1.00 31.81 223 ALA A CA 1
ATOM 1656 C C . ALA A 1 223 ? 30.396 -19.963 10.682 1.00 31.81 223 ALA A C 1
ATOM 1658 O O . ALA A 1 223 ? 30.388 -21.106 10.246 1.00 31.81 223 ALA A O 1
ATOM 1659 N N . ARG A 1 224 ? 30.288 -18.871 9.896 1.00 30.34 224 ARG A N 1
ATOM 1660 C CA . ARG A 1 224 ? 30.789 -18.645 8.514 1.00 30.34 224 ARG A CA 1
ATOM 1661 C C . ARG A 1 224 ? 30.086 -19.309 7.314 1.00 30.34 224 ARG A C 1
ATOM 1663 O O . ARG A 1 224 ? 30.361 -20.446 6.963 1.00 30.34 224 ARG A O 1
ATOM 1670 N N . SER A 1 225 ? 29.468 -18.460 6.483 1.00 35.03 225 SER A N 1
ATOM 1671 C CA . SER A 1 225 ? 30.008 -18.115 5.148 1.00 35.03 225 SER A CA 1
ATOM 1672 C C . SER A 1 225 ? 29.275 -16.902 4.541 1.00 35.03 225 SER A C 1
ATOM 1674 O O . SER A 1 225 ? 28.047 -16.846 4.608 1.00 35.03 225 SER A O 1
ATOM 1676 N N . PRO A 1 226 ? 29.979 -15.924 3.935 1.00 41.72 226 PRO A N 1
ATOM 1677 C CA . PRO A 1 226 ? 29.364 -14.773 3.295 1.00 41.72 226 PRO A CA 1
ATOM 1678 C C . PRO A 1 226 ? 29.080 -15.092 1.826 1.00 41.72 226 PRO A C 1
ATOM 1680 O O . PRO A 1 226 ? 29.979 -15.070 0.988 1.00 41.72 226 PRO A O 1
ATOM 1683 N N . ARG A 1 227 ? 27.820 -15.330 1.462 1.00 38.06 227 ARG A N 1
ATOM 1684 C CA . ARG A 1 227 ? 27.427 -15.305 0.048 1.00 38.06 227 ARG A CA 1
ATOM 1685 C C . ARG A 1 227 ? 26.927 -13.912 -0.325 1.00 38.06 227 ARG A C 1
ATOM 1687 O O . ARG A 1 227 ? 25.733 -13.656 -0.423 1.00 38.06 227 ARG A O 1
ATOM 1694 N N . ARG A 1 228 ? 27.883 -13.006 -0.559 1.00 45.12 228 ARG A N 1
ATOM 1695 C CA . ARG A 1 228 ? 27.675 -11.836 -1.424 1.00 45.12 228 ARG A CA 1
ATOM 1696 C C . ARG A 1 228 ? 27.386 -12.358 -2.834 1.00 45.12 228 ARG A C 1
ATOM 1698 O O . ARG A 1 228 ? 28.314 -12.651 -3.580 1.00 45.12 228 ARG A O 1
ATOM 1705 N N . PHE A 1 229 ? 26.116 -12.485 -3.204 1.00 47.38 229 PHE A N 1
ATOM 1706 C CA . PHE A 1 229 ? 25.741 -12.755 -4.590 1.00 47.38 229 PHE A CA 1
ATOM 1707 C C . PHE A 1 229 ? 25.524 -11.440 -5.351 1.00 47.38 229 PHE A C 1
ATOM 1709 O O . PHE A 1 229 ? 24.496 -10.785 -5.239 1.00 47.38 229 PHE A O 1
ATOM 1716 N N . GLY A 1 230 ? 26.538 -11.061 -6.133 1.00 39.75 230 GLY A N 1
ATOM 1717 C CA . GLY A 1 230 ? 26.357 -10.661 -7.532 1.00 39.75 230 GLY A CA 1
ATOM 1718 C C . GLY A 1 230 ? 25.542 -9.413 -7.887 1.00 39.75 230 GLY A C 1
ATOM 1719 O O . GLY A 1 230 ? 24.932 -9.405 -8.952 1.00 39.75 230 GLY A O 1
ATOM 1720 N N . LEU A 1 231 ? 25.599 -8.337 -7.097 1.00 46.66 231 LEU A N 1
ATOM 1721 C CA . LEU A 1 231 ? 25.090 -6.996 -7.465 1.00 46.66 231 LEU A CA 1
ATOM 1722 C C . LEU A 1 231 ? 25.800 -6.349 -8.685 1.00 46.66 231 LEU A C 1
ATOM 1724 O O . LEU A 1 231 ? 25.402 -5.285 -9.155 1.00 46.66 231 LEU A O 1
ATOM 1728 N N . GLU A 1 232 ? 26.818 -7.001 -9.252 1.00 41.56 232 GLU A N 1
ATOM 1729 C CA . GLU A 1 232 ? 27.639 -6.489 -10.363 1.00 41.56 232 GLU A CA 1
ATOM 1730 C C . GLU A 1 232 ? 26.975 -6.571 -11.755 1.00 41.56 232 GLU A C 1
ATOM 1732 O O . GLU A 1 232 ? 27.489 -6.005 -12.721 1.00 41.56 232 GLU A O 1
ATOM 1737 N N . ARG A 1 233 ? 25.803 -7.212 -11.897 1.00 45.06 233 ARG A N 1
ATOM 1738 C CA . ARG A 1 233 ? 25.023 -7.148 -13.156 1.00 45.06 233 ARG A CA 1
ATOM 1739 C C . ARG A 1 233 ? 23.988 -6.023 -13.196 1.00 45.06 233 ARG A C 1
ATOM 1741 O O . ARG A 1 233 ? 23.649 -5.581 -14.289 1.00 45.06 233 ARG A O 1
ATOM 1748 N N . LEU A 1 234 ? 23.554 -5.500 -12.047 1.00 46.56 234 LEU A N 1
ATOM 1749 C CA . LEU A 1 234 ? 22.603 -4.379 -11.985 1.00 46.56 234 LEU A CA 1
ATOM 1750 C C . LEU A 1 234 ? 23.288 -3.010 -12.102 1.00 46.56 234 LEU A C 1
ATOM 1752 O O . LEU A 1 234 ? 22.687 -2.074 -12.620 1.00 46.56 234 LEU A O 1
ATOM 1756 N N . ARG A 1 235 ? 24.577 -2.901 -11.752 1.00 44.72 235 ARG A N 1
ATOM 1757 C CA . ARG A 1 235 ? 25.373 -1.681 -11.994 1.00 44.72 235 ARG A CA 1
ATOM 1758 C C . ARG A 1 235 ? 25.524 -1.312 -13.472 1.00 44.72 235 ARG A C 1
ATOM 1760 O O . ARG A 1 235 ? 25.752 -0.149 -13.776 1.00 44.72 235 ARG A O 1
ATOM 1767 N N . ARG A 1 236 ? 25.351 -2.262 -14.399 1.00 47.94 236 ARG A N 1
ATOM 1768 C CA . ARG A 1 236 ? 25.358 -1.977 -15.847 1.00 47.94 236 ARG A CA 1
ATOM 1769 C C . ARG A 1 236 ? 24.022 -1.463 -16.387 1.00 47.94 236 ARG A C 1
ATOM 1771 O O . ARG A 1 236 ? 23.989 -1.006 -17.522 1.00 47.94 236 ARG A O 1
ATOM 1778 N N . LEU A 1 237 ? 22.944 -1.544 -15.606 1.00 47.81 237 LEU A N 1
ATOM 1779 C CA . LEU A 1 237 ? 21.620 -1.050 -15.999 1.00 47.81 237 LEU A CA 1
ATOM 1780 C C . LEU A 1 237 ? 21.314 0.346 -15.438 1.00 47.81 237 LEU A C 1
ATOM 1782 O O . LEU A 1 237 ? 20.487 1.041 -16.007 1.00 47.81 237 LEU A O 1
ATOM 1786 N N . PHE A 1 238 ? 22.025 0.781 -14.393 1.00 46.12 238 PHE A N 1
ATOM 1787 C CA . PHE A 1 238 ? 21.868 2.106 -13.772 1.00 46.12 238 PHE A CA 1
ATOM 1788 C C . PHE A 1 238 ? 23.111 2.996 -13.937 1.00 46.12 238 PHE A C 1
ATOM 1790 O O . PHE A 1 238 ? 23.429 3.809 -13.076 1.00 46.12 238 PHE A O 1
ATOM 1797 N N . GLY A 1 239 ? 23.855 2.817 -15.031 1.00 40.47 239 GLY A N 1
ATOM 1798 C CA . GLY A 1 239 ? 25.043 3.611 -15.330 1.00 40.47 239 GLY A CA 1
ATOM 1799 C C . GLY A 1 239 ? 24.712 4.968 -15.948 1.00 40.47 239 GLY A C 1
ATOM 1800 O O . GLY A 1 239 ? 24.749 5.087 -17.171 1.00 40.47 239 GLY A O 1
ATOM 1801 N N . ARG A 1 240 ? 24.438 5.964 -15.102 1.00 36.56 240 ARG A N 1
ATOM 1802 C CA . ARG A 1 240 ? 25.134 7.262 -15.019 1.00 36.56 240 ARG A CA 1
ATOM 1803 C C . ARG A 1 240 ? 24.759 7.950 -13.712 1.00 36.56 240 ARG A C 1
ATOM 1805 O O . ARG A 1 240 ? 23.549 8.015 -13.421 1.00 36.56 240 ARG A O 1
#

Organism: NCBI:txid2929485

InterPro domains:
  IPR011990 Tetratricopeptide-like helical domain superfamily [G3DSA:1.25.40.10] (4-213)
  IPR011990 Tetratricopeptide-like helical domain superfamily [SSF48452] (10-189)

Radius of gyration: 27.27 Å; chains: 1; bounding box: 66×51×72 Å

Foldseek 3Di:
DDDVLLVVLVVVLVVCVVVVNLVVNLVSLVVVCVVCVPDDPVSNVVSVVVSVVSVVVNVVVVCVLLDDDDPVRLVVVVVVCPPPQDLVRLQVVLVVCLVSLVLVSSLVSLLVNCQPPNDDLSSLLSNLSSLVSVDDLQCLQVVLLVSLVSRDPDPLSSLVSLVSSLVSCLVVPNLSNSLSSLVSNLVDVVCVVVSVVVNVVSVVVVPPDPPPDDDDDDDDDDDDDDPPPDPPVVCVVPPD

Secondary structure (DSSP, 8-state):
--THHHHHHHHHHHHHHHTT-HHHHHHHHHHHHHT-TT--HHHHHHHHHHHHHHHHHHHHHHHHHHSPPPHHHHHHHHHTTGGG--HHHHHHHHHHHHHTT-HHHHHHHHHHHHHHH---HHHHHHHHHHHHHHS-GGGHHHHHHHHHHHH-S-HHHHHHHHHHHHHHHHHTT-HHHHHHHHHHHHTSTTTHHHHHHHHHHHHHHHHS----S-----------------GGGTTTTS--

Sequence (240 aa):
MGKLTTVLAKKEAEAYLSQGLHQEAIKLYDQLLDASPHIDPAIKAAIENHRQKIEVAFQENTARKTRPLTAAEIGRIREGWGTQANESDILVCAQAFLQIGAHAEALAELRTLVAQAGPKKIYVHAMADCLAGLHPPDEIGAAVRSLARASVDDPKTVLAMQVAMAERLAERGHPDHARALFLHLAEMPALAAAMQNRLAALAAASAAPCAAANTEQRGAACARSPRRFGLERLRRLFGR

=== Feature glossary ===
The record interleaves many kinds of information about one protein. Here is each kind framed as the question it answers.

Q: What are the backbone torsion angles?
A: φ (phi) and ψ (psi) are the two rotatable backbone dihedrals per residue: φ is the C(i-1)–N–Cα–C torsion, ψ is the N–Cα–C–N(i+1) torsion, both in degrees on (−180°, 180°]. α-helical residues cluster near (−60°, −45°); β-strand residues near (−120°, +130°). A Ramachandran plot is simply a scatter of (φ, ψ) for every residue.

Q: What is the amino-acid chain?
A: This is the polypeptide sequence — one letter per residue, N-terminus first. Length ranges from a few dozen residues for small domains to over a thousand for large multi-domain proteins.

Q: How mobile is each atom in the crystal?
A: For experimental (PDB) structures, the B-factor (temperature factor) quantifies the positional spread of each atom in the crystal — a combination of thermal vibration and static disorder — in units of Å². High B-factors mark flexible loops or poorly resolved regions; low B-factors mark the rigid, well-ordered core.

Q: Are the domains correctly placed relative to each other?
A: Predicted Aligned Error (PAE) is an AlphaFold confidence matrix: entry (i, j) is the expected error in the position of residue j, in ångströms, when the prediction is superimposed on the true structure at residue i. Low PAE within a block of residues means that block is internally rigid and well-predicted; high PAE between two blocks means their relative placement is uncertain even if each block individually is confident.

Q: How confident is the AlphaFold model at each residue?
A: pLDDT is the predicted lDDT-Cα score: AlphaFold's confidence that the local environment of each residue (all inter-atomic distances within 15 Å) is correctly placed. It is a per-residue number between 0 and 100, with higher meaning more reliable.

Q: What family and function is it annotated with?
A: Functional annotations link the protein to curated databases. InterPro entries identify conserved domains and families by matching the sequence against member-database signatures (Pfam, PROSITE, CDD, …). Gene Ontology (GO) terms describe molecular function, biological process, and cellular component in a controlled vocabulary. CATH places the structure in a hierarchical fold classification (Class/Architecture/Topology/Homologous-superfamily). The organism is the source species.

Q: How big and how compact is the whole molecule?
A: Three whole-structure scalars: the radius of gyration (RMS distance of Cα from centroid, in Å), the count of Cα–Cα contacts (pairs closer than 8 Å and separated by more than four residues in sequence — i.e. tertiary, not local, contacts), and the bounding-box dimensions. Together they distinguish compact globular folds from extended fibres or disordered chains.

Q: What known structures does this most resemble?
A: The Foldseek neighbor list gives the closest experimentally determined structures in the PDB, ranked by structural alignment. TM-score near 1 means near-identical fold; near 0.3 means only rough topology match. This is how one finds what a novel AlphaFold prediction most resembles in the solved-structure universe.

Q: Which residues are buried vs exposed?
A: SASA measures how much of the protein is reachable by solvent. It is computed by rolling a water-sized probe over the atomic surface and summing the exposed area (Å²). Per-residue SASA distinguishes core (buried, low SASA) from surface (exposed, high SASA) residues; total SASA is a whole-molecule size measure.

Q: Which residues are in helices, strands, or loops?
A: Eight-state secondary structure (DSSP): H is the canonical α-helix, G the tighter 3₁₀-helix, I the wider π-helix; E/B are β-structure, T and S are turns and bends, and '-' is everything else. DSSP derives these from the pattern of main-chain N–H···O=C hydrogen bonds, not from the sequence.

Q: Where is each backbone atom in 3D?
A: Structure coordinates are given as an mmCIF _atom_site loop: one row per atom with element, residue name, chain id, sequence number, and x/y/z position in Å. Only the four main-chain atoms per residue are included here; side chains are omitted to keep the record compact.

Q: What if only a Cα trace is available?
A: Three-state secondary structure (P-SEA) collapses the eight DSSP classes into helix (a), strand (b), and coil (c). P-SEA assigns these from Cα geometry alone — distances and angles — without requiring backbone oxygens, so it works on any Cα trace.

Q: What do the rendered images show?
A: The six renders are orthographic views along the three Cartesian axes in both directions. Representation (cartoon, sticks, or surface) and color scheme (sequence-rainbow or by-chain) vary across proteins so the training set covers all the common visualization conventions.

Q: What does the local fold look like, residue by residue?
A: Foldseek's 3Di representation compresses backbone geometry into a per-residue letter drawn from a learned twenty-state alphabet. It captures the tertiary interaction pattern around each residue — which residues are packed against it in space, regardless of where they are in sequence.

Q: What do the diagnostic plots show?
A: The contact map is a binary N×N matrix image: pixel (i, j) is dark where Cα_i and Cα_j are within 8 Å and |i−j|>4. Because the |i−j|>4 filter removes local helical contacts, off-diagonal stripes parallel to the main diagonal indicate parallel β-sheets; stripes perpendicular to it indicate antiparallel β-sheets. The Ramachandran plot scatters every residue's (φ, ψ) pair against the sterically allowed regions. The PAE heatmap renders the predicted-aligned-error matrix.